Protein AF-A0AAV7K9B8-F1 (afdb_monomer)

InterPro domains:
  IPR029358 Cilia-and flagella-associated protein 96 [PF15239] (6-291)
  IPR029358 Cilia-and flagella-associated protein 96 [PTHR31144] (3-298)

Foldseek 3Di:
DDDDDPCVVPVPDDDDDDPPPPDDPDDDDDDPPPDPPPDPDDDPDDDDDQDDDDPDPVRDPDPDDDDPCVVPDPDDVVVVVVVVVVVVVVVVPDPDPDDPPDDPPPPDPPDPDDPPPDDDPDPLFDDPDPPDDDDPDPDDDDPPPPDDPDDDDPPDPDDDDDDDDDPVCVVVVVVVVVVVVVVVPPPDDPPDDPPPPDDPDDDDPSHDHDGDDPPPPPPPPPPPDPDPDDPPDDDDDPPPPVPDPDDDDDDPDDPPPDDDPPPPDPPPPCPDDPPPPDDPDPDDDPQVVLCVVVDDPVCPVPDPDSPDD

Sequence (309 aa):
MNEKRAMERIGLFSEPGYTTISDPYGKKEAGFRGKAPQDKGLKPLQIPGCKTRTATLGGYFAERFDRIMEGEAHTDPIKRKRQDRLKEKKKQIIEKPFIPSNPPAKYSGTGSGTFSGKIEAFPGSVRSKPPYSAPGKNFQITPGKRGTGYGYVGVAIGAEFKYMESDYEAAKQLRHKETADHKSKLKGQAFKLFNHPQTLFDRNPYRQDKSNPPEIEYKPSEKERPKPFLPSTPAKDLGGSKAGTFDKYPSHSEDLYQLEKTRKDQTKRIIFHPSGGPKTKPSGSLVSQNVMKSVNVNNFRTVQSVMSH

Solvent-accessible surface area (backbone atoms only — not comparable to full-atom values): 22668 Å² total; per-residue (Å²): 135,86,86,70,58,67,47,82,70,67,74,80,59,73,87,78,79,76,84,71,84,80,61,76,88,72,75,83,74,68,58,103,84,63,78,76,83,83,63,96,64,78,76,82,88,76,80,88,78,86,82,86,81,68,101,57,68,87,87,56,93,52,96,64,83,86,57,94,58,72,90,56,73,90,72,58,68,66,61,50,54,53,52,51,52,50,54,54,52,52,72,69,57,61,95,57,80,88,73,66,97,62,77,79,80,77,88,56,98,76,79,91,66,78,95,61,71,90,75,74,76,76,70,58,44,51,74,78,71,76,78,85,73,75,81,72,75,93,63,86,73,74,77,77,82,81,70,74,88,90,69,62,91,82,69,59,96,63,82,75,84,72,87,72,88,50,83,89,48,46,68,61,52,50,54,49,49,54,51,51,52,51,58,70,64,56,85,69,75,80,86,73,61,89,73,60,93,68,63,102,58,80,80,55,92,81,56,44,87,59,55,69,78,74,84,73,75,81,67,78,73,74,78,72,73,81,73,76,89,69,71,97,60,80,82,80,65,95,76,50,103,80,55,66,101,57,81,78,78,79,78,94,73,87,68,99,81,69,84,79,79,78,77,73,78,84,75,71,78,80,72,86,70,78,75,79,64,83,69,83,67,88,74,74,54,73,65,57,52,42,42,65,70,74,46,46,98,91,40,59,91,73,64,87,68,85,81,82,127

Structure (mmCIF, N/CA/C/O backbone):
data_AF-A0AAV7K9B8-F1
#
_entry.id   AF-A0AAV7K9B8-F1
#
loop_
_atom_site.group_PDB
_atom_site.id
_atom_site.type_symbol
_atom_site.label_atom_id
_atom_site.label_alt_id
_atom_site.label_comp_id
_atom_site.label_asym_id
_atom_site.label_entity_id
_atom_site.label_seq_id
_atom_site.pdbx_PDB_ins_code
_atom_site.Cartn_x
_atom_site.Cartn_y
_atom_site.Cartn_z
_atom_site.occupancy
_atom_site.B_iso_or_equiv
_atom_site.auth_seq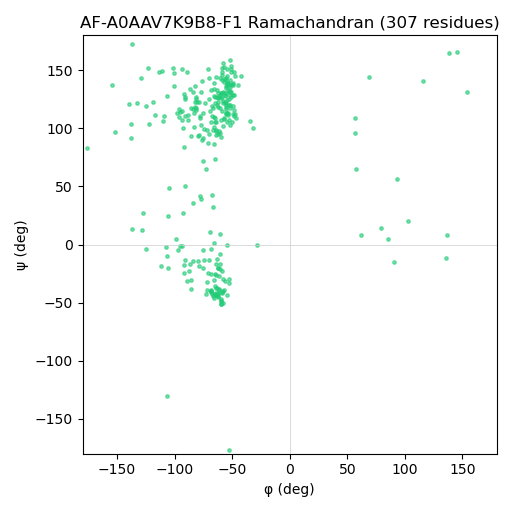_id
_atom_site.auth_comp_id
_atom_site.auth_asym_id
_atom_site.auth_atom_id
_atom_site.pdbx_PDB_model_num
ATOM 1 N N . MET A 1 1 ? -88.609 -10.238 -75.911 1.00 44.31 1 MET A N 1
ATOM 2 C CA . MET A 1 1 ? -87.489 -9.844 -75.028 1.00 44.31 1 MET A CA 1
ATOM 3 C C . MET A 1 1 ? -87.463 -8.324 -74.987 1.00 44.31 1 MET A C 1
ATOM 5 O O . MET A 1 1 ? -87.367 -7.726 -76.045 1.00 44.31 1 MET A O 1
ATOM 9 N N . ASN A 1 2 ? -87.642 -7.711 -73.814 1.00 54.38 2 ASN A N 1
ATOM 10 C CA . ASN A 1 2 ? -87.668 -6.251 -73.661 1.00 54.38 2 ASN A CA 1
ATOM 11 C C . ASN A 1 2 ? -86.239 -5.706 -73.547 1.00 54.38 2 ASN A C 1
ATOM 13 O O . ASN A 1 2 ? -85.533 -6.013 -72.584 1.00 54.38 2 ASN A O 1
ATOM 17 N N . GLU A 1 3 ? -85.817 -4.881 -74.501 1.00 67.44 3 GLU A N 1
ATOM 18 C CA . GLU A 1 3 ? -84.533 -4.184 -74.445 1.00 67.44 3 GLU A CA 1
ATOM 19 C C . GLU A 1 3 ? -84.616 -2.960 -73.518 1.00 67.44 3 GLU A C 1
ATOM 21 O O . GLU A 1 3 ? -85.000 -1.869 -73.925 1.00 67.44 3 GLU A O 1
ATOM 26 N N . LYS A 1 4 ? -84.239 -3.120 -72.244 1.00 71.38 4 LYS A N 1
ATOM 27 C CA . LYS A 1 4 ? -84.084 -1.994 -71.300 1.00 71.38 4 LYS A CA 1
ATOM 28 C C . LYS A 1 4 ? -82.866 -1.130 -71.651 1.00 71.38 4 LYS A C 1
ATOM 30 O O . LYS A 1 4 ? -81.829 -1.683 -72.028 1.00 71.38 4 LYS A O 1
ATOM 35 N N . ARG A 1 5 ? -82.933 0.196 -71.482 1.00 73.00 5 ARG A N 1
ATOM 36 C CA . ARG A 1 5 ? -81.762 1.088 -71.633 1.00 73.00 5 ARG A CA 1
ATOM 37 C C . ARG A 1 5 ? -80.649 0.698 -70.650 1.00 73.00 5 ARG A C 1
ATOM 39 O O . ARG A 1 5 ? -80.921 0.224 -69.551 1.00 73.00 5 ARG A O 1
ATOM 46 N N . ALA A 1 6 ? -79.390 0.904 -71.044 1.00 66.62 6 ALA A N 1
ATOM 47 C CA . ALA A 1 6 ? -78.214 0.452 -70.290 1.00 66.62 6 ALA A CA 1
ATOM 48 C C . ALA A 1 6 ? -78.156 0.972 -68.836 1.00 66.62 6 ALA A C 1
ATOM 50 O O . ALA A 1 6 ? -77.697 0.243 -67.959 1.00 66.62 6 ALA A O 1
ATOM 51 N N . MET A 1 7 ? -78.684 2.175 -68.562 1.00 70.62 7 MET A N 1
ATOM 52 C CA . MET A 1 7 ? -78.734 2.748 -67.206 1.00 70.62 7 MET A CA 1
ATOM 53 C C . MET A 1 7 ? -79.576 1.903 -66.236 1.00 70.62 7 MET A C 1
ATOM 55 O O . MET A 1 7 ? -79.137 1.618 -65.127 1.00 70.62 7 MET A O 1
ATOM 59 N N . GLU A 1 8 ? -80.731 1.401 -66.683 1.00 73.25 8 GLU A N 1
ATOM 60 C CA . GLU A 1 8 ? -81.609 0.533 -65.880 1.00 73.25 8 GLU A CA 1
ATOM 61 C C . GLU A 1 8 ? -81.115 -0.919 -65.812 1.00 73.25 8 GLU A C 1
ATOM 63 O O . GLU A 1 8 ? -81.552 -1.690 -64.959 1.00 73.25 8 GLU A O 1
ATOM 68 N N . ARG A 1 9 ? -80.239 -1.321 -66.743 1.00 70.50 9 ARG A N 1
ATOM 69 C CA . ARG A 1 9 ? -79.784 -2.711 -66.895 1.00 70.50 9 ARG A CA 1
ATOM 70 C C . ARG A 1 9 ? -78.548 -3.033 -66.050 1.00 70.50 9 ARG A C 1
ATOM 72 O O . ARG A 1 9 ? -78.394 -4.176 -65.639 1.00 70.50 9 ARG A O 1
ATOM 79 N N . ILE A 1 10 ? -77.676 -2.050 -65.817 1.00 72.06 10 ILE A N 1
ATOM 80 C CA . ILE A 1 10 ? -76.380 -2.245 -65.141 1.00 72.06 10 ILE A CA 1
ATOM 81 C C . ILE A 1 10 ? -76.360 -1.555 -63.764 1.00 72.06 10 ILE A C 1
ATOM 83 O O . ILE A 1 10 ? -75.534 -1.899 -62.927 1.00 72.06 10 ILE A O 1
ATOM 87 N N . GLY A 1 11 ? -77.265 -0.601 -63.491 1.00 68.06 11 GLY A N 1
ATOM 88 C CA . GLY A 1 11 ? -77.340 0.088 -62.191 1.00 68.06 11 GLY A CA 1
ATOM 89 C C . GLY A 1 11 ? -76.085 0.896 -61.826 1.00 68.06 11 GLY A C 1
ATOM 90 O O . GLY A 1 11 ? -75.975 1.387 -60.711 1.00 68.06 11 GLY A O 1
ATOM 91 N N . LEU A 1 12 ? -75.140 1.028 -62.763 1.00 69.69 12 LEU A N 1
ATOM 92 C CA . LEU A 1 12 ? -73.851 1.695 -62.570 1.00 69.69 12 LEU A CA 1
ATOM 93 C C . LEU A 1 12 ? -73.879 3.186 -62.918 1.00 69.69 12 LEU A C 1
ATOM 95 O O . LEU A 1 12 ? -72.928 3.898 -62.612 1.00 69.69 12 LEU A O 1
ATOM 99 N N . PHE A 1 13 ? -74.926 3.650 -63.600 1.00 67.19 13 PHE A N 1
ATOM 100 C CA . PHE A 1 13 ? -74.975 4.990 -64.174 1.00 67.19 13 PHE A CA 1
ATOM 101 C C . PHE A 1 13 ? -76.178 5.750 -63.618 1.00 67.19 13 PHE A C 1
ATOM 103 O O . PHE A 1 13 ? -77.314 5.511 -64.023 1.00 67.19 13 PHE A O 1
ATOM 110 N N . SER A 1 14 ? -75.913 6.659 -62.683 1.00 73.25 14 SER A N 1
ATOM 111 C CA . SER A 1 14 ? -76.811 7.748 -62.297 1.00 73.25 14 SER A CA 1
ATOM 112 C C . SER A 1 14 ? -76.343 9.040 -62.966 1.00 73.25 14 SER A C 1
ATOM 114 O O . SER A 1 14 ? -75.136 9.233 -63.132 1.00 73.25 14 SER A O 1
ATOM 116 N N . GLU A 1 15 ? -77.261 9.943 -63.315 1.00 75.12 15 GLU A N 1
ATOM 117 C CA . GLU A 1 15 ? -76.871 11.291 -63.744 1.00 75.12 15 GLU A CA 1
ATOM 118 C C . GLU A 1 15 ? -76.096 11.984 -62.606 1.00 75.12 15 GLU A C 1
ATOM 120 O O . GLU A 1 15 ? -76.577 12.009 -61.469 1.00 75.12 15 GLU A O 1
ATOM 125 N N . PRO A 1 16 ? -74.877 12.498 -62.855 1.00 78.06 16 PRO A N 1
ATOM 126 C CA . PRO A 1 16 ? -74.123 13.203 -61.829 1.00 78.06 16 PRO A CA 1
ATOM 127 C C . PRO A 1 16 ? -74.810 14.534 -61.503 1.00 78.06 16 PRO A C 1
ATOM 129 O O . PRO A 1 16 ? -75.170 15.295 -62.399 1.00 78.06 16 PRO A O 1
ATOM 132 N N . GLY A 1 17 ? -74.977 14.829 -60.212 1.00 75.25 17 GLY A N 1
ATOM 133 C CA . GLY A 1 17 ? -75.496 16.120 -59.762 1.00 75.25 17 GLY A CA 1
ATOM 134 C C . GLY A 1 17 ? -74.553 17.271 -60.132 1.00 75.25 17 GLY A C 1
ATOM 135 O O . GLY A 1 17 ? -73.331 17.123 -60.095 1.00 75.25 17 GLY A O 1
ATOM 136 N N . TYR A 1 18 ? -75.113 18.431 -60.476 1.00 76.75 18 TYR A N 1
ATOM 137 C CA . TYR A 1 18 ? -74.332 19.635 -60.759 1.00 76.75 18 TYR A CA 1
ATOM 138 C C . TYR A 1 18 ? -73.708 20.186 -59.468 1.00 76.75 18 TYR A C 1
ATOM 140 O O . TYR A 1 18 ? -74.414 20.475 -58.502 1.00 76.75 18 TYR A O 1
ATOM 148 N N . THR A 1 19 ? -72.387 20.369 -59.453 1.00 70.69 19 THR A N 1
ATOM 149 C CA . THR A 1 19 ? -71.623 20.813 -58.272 1.00 70.69 19 THR A CA 1
ATOM 150 C C . THR A 1 19 ? -71.787 22.298 -57.942 1.00 70.69 19 THR A C 1
ATOM 152 O O . THR A 1 19 ? -71.412 22.725 -56.861 1.00 70.69 19 THR A O 1
ATOM 155 N N . THR A 1 20 ? -72.353 23.096 -58.846 1.00 69.56 20 THR A N 1
ATOM 156 C CA . THR A 1 20 ? -72.342 24.566 -58.769 1.00 69.56 20 THR A CA 1
ATOM 157 C C . THR A 1 20 ? -73.627 25.185 -58.212 1.00 69.56 20 THR A C 1
ATOM 159 O O . THR A 1 20 ? -73.756 26.406 -58.197 1.00 69.56 20 THR A O 1
ATOM 162 N N . ILE A 1 21 ? -74.591 24.379 -57.751 1.00 68.44 21 ILE A N 1
ATOM 163 C CA . ILE A 1 21 ? -75.915 24.874 -57.319 1.00 68.44 21 ILE A CA 1
ATOM 164 C C . ILE A 1 21 ? -75.861 25.579 -55.947 1.00 68.44 21 ILE A C 1
ATOM 166 O O . ILE A 1 21 ? -76.725 26.398 -55.643 1.00 68.44 21 ILE A O 1
ATOM 170 N N . SER A 1 22 ? -74.830 25.332 -55.135 1.00 67.12 22 SER A N 1
ATOM 171 C CA . SER A 1 22 ? -74.677 25.931 -53.799 1.00 67.12 22 SER A CA 1
ATOM 172 C C . SER A 1 22 ? -73.320 26.592 -53.551 1.00 67.12 22 SER A C 1
ATOM 174 O O . SER A 1 22 ? -73.012 26.908 -52.403 1.00 67.12 22 SER A O 1
ATOM 176 N N . ASP A 1 23 ? -72.507 26.808 -54.588 1.00 69.44 23 ASP A N 1
ATOM 177 C CA . ASP A 1 23 ? -71.201 27.446 -54.420 1.00 69.44 23 ASP A CA 1
ATOM 178 C C . ASP A 1 23 ? -71.354 28.974 -54.353 1.00 69.44 23 ASP A C 1
ATOM 180 O O . ASP A 1 23 ? -71.788 29.602 -55.326 1.00 69.44 23 ASP A O 1
ATOM 184 N N . PRO A 1 24 ? -70.997 29.624 -53.228 1.00 71.44 24 PRO A N 1
ATOM 185 C CA . PRO A 1 24 ? -70.939 31.074 -53.187 1.00 71.44 24 PRO A CA 1
ATOM 186 C C . PRO A 1 24 ? -69.830 31.545 -54.135 1.00 71.44 24 PRO A C 1
ATOM 188 O O . PRO A 1 24 ? -68.683 31.120 -54.012 1.00 71.44 24 PRO A O 1
ATOM 191 N N . TYR A 1 25 ? -70.143 32.455 -55.062 1.00 65.06 25 TYR A N 1
ATOM 192 C CA . TYR A 1 25 ? -69.135 33.115 -55.898 1.00 65.06 25 TYR A CA 1
ATOM 193 C C . TYR A 1 25 ? -68.140 33.886 -55.009 1.00 65.06 25 TYR A C 1
ATOM 195 O O . TYR A 1 25 ? -68.367 35.039 -54.631 1.00 65.06 25 TYR A O 1
ATOM 203 N N . GLY A 1 26 ? -67.033 33.239 -54.644 1.00 62.88 26 GLY A N 1
ATOM 204 C CA . GLY A 1 26 ? -65.955 33.828 -53.860 1.00 62.88 26 GLY A CA 1
ATOM 205 C C . GLY A 1 26 ? -65.252 34.940 -54.638 1.00 62.88 26 GLY A C 1
ATOM 206 O O . GLY A 1 26 ? -64.818 34.752 -55.776 1.00 62.88 26 GLY A O 1
ATOM 207 N N . LYS A 1 27 ? -65.137 36.124 -54.022 1.00 64.06 27 LYS A N 1
ATOM 208 C CA . LYS A 1 27 ? -64.331 37.247 -54.526 1.00 64.06 27 LYS A CA 1
ATOM 209 C C . LYS A 1 27 ? -62.902 36.770 -54.798 1.00 64.06 27 LYS A C 1
ATOM 211 O O . LYS A 1 27 ? -62.305 36.147 -53.931 1.00 64.06 27 LYS A O 1
ATOM 216 N N . LYS A 1 28 ? -62.369 37.126 -55.977 1.00 61.75 28 LYS A N 1
ATOM 217 C CA . LYS A 1 28 ? -61.001 36.841 -56.451 1.00 61.75 28 LYS A CA 1
ATOM 218 C C . LYS A 1 28 ? -59.986 36.868 -55.303 1.00 61.75 28 LYS A C 1
ATOM 220 O O . LYS A 1 28 ? -59.625 37.946 -54.827 1.00 61.75 28 LYS A O 1
ATOM 225 N N . GLU A 1 29 ? -59.518 35.697 -54.887 1.00 62.00 29 GLU A N 1
ATOM 226 C CA . GLU A 1 29 ? -58.386 35.600 -53.976 1.00 62.00 29 GLU A CA 1
ATOM 227 C C . GLU A 1 29 ? -57.155 36.153 -54.696 1.00 62.00 29 GLU A C 1
ATOM 229 O O . GLU A 1 29 ? -56.804 35.732 -55.802 1.00 62.00 29 GLU A O 1
ATOM 234 N N . ALA A 1 30 ? -56.545 37.180 -54.104 1.00 62.06 30 ALA A N 1
ATOM 235 C CA . ALA A 1 30 ? -55.293 37.728 -54.592 1.00 62.06 30 ALA A CA 1
ATOM 236 C C . ALA A 1 30 ? -54.271 36.587 -54.638 1.00 62.06 30 ALA A C 1
ATOM 238 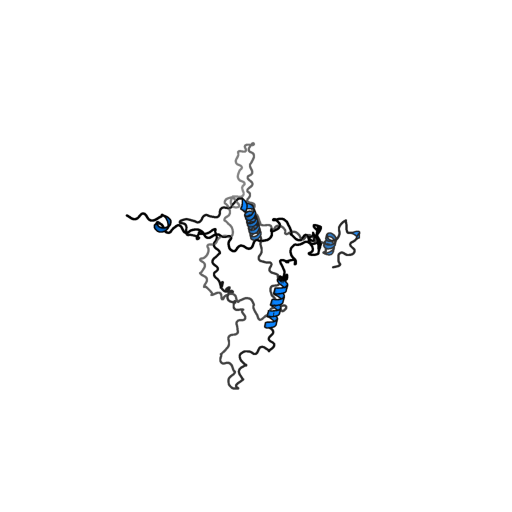O O . ALA A 1 30 ? -54.048 35.917 -53.634 1.00 62.06 30 ALA A O 1
ATOM 239 N N . GLY A 1 31 ? -53.702 36.350 -55.822 1.00 56.03 31 GLY A N 1
ATOM 240 C CA . GLY A 1 31 ? -52.832 35.210 -56.078 1.00 56.03 31 GLY A CA 1
ATOM 241 C C . GLY A 1 31 ? -51.694 35.074 -55.065 1.00 56.03 31 GLY A C 1
ATOM 242 O O . GLY A 1 31 ? -51.289 36.050 -54.436 1.00 56.03 31 GLY A O 1
ATOM 243 N N . PHE A 1 32 ? -51.181 33.844 -54.990 1.00 57.06 32 PHE A N 1
ATOM 244 C CA . PHE A 1 32 ? -50.107 33.212 -54.197 1.00 57.06 32 PHE A CA 1
ATOM 245 C C . PHE A 1 32 ? -48.897 34.049 -53.694 1.00 57.06 32 PHE A C 1
ATOM 247 O O . PHE A 1 32 ? -48.008 33.520 -53.034 1.00 57.06 32 PHE A O 1
ATOM 254 N N . ARG A 1 33 ? -48.806 35.350 -53.978 1.00 57.84 33 ARG A N 1
ATOM 255 C CA . ARG A 1 33 ? -47.753 36.268 -53.511 1.00 57.84 33 ARG A CA 1
ATOM 256 C C . ARG A 1 33 ? -48.274 37.633 -53.041 1.00 57.84 33 ARG A C 1
ATOM 258 O O . ARG A 1 33 ? -47.488 38.565 -52.899 1.00 57.84 33 ARG A O 1
ATOM 265 N N . GLY A 1 34 ? -49.577 37.793 -52.826 1.00 55.88 34 GLY A N 1
ATOM 266 C CA . GLY A 1 34 ? -50.169 39.063 -52.413 1.00 55.88 34 GLY A CA 1
ATOM 267 C C . GLY A 1 34 ? -50.676 39.015 -50.980 1.00 55.88 34 GLY A C 1
ATOM 268 O O . GLY A 1 34 ? -51.755 38.485 -50.756 1.00 55.88 34 GLY A O 1
ATOM 269 N N . LYS A 1 35 ? -49.952 39.674 -50.063 1.00 56.47 35 LYS A N 1
ATOM 270 C CA . LYS A 1 35 ? -50.254 39.884 -48.627 1.00 56.47 35 LYS A CA 1
ATOM 271 C C . LYS A 1 35 ? -49.668 38.854 -47.649 1.00 56.47 35 LYS A C 1
ATOM 273 O O . LYS A 1 35 ? -50.368 38.337 -46.789 1.00 56.47 35 LYS A O 1
ATOM 278 N N . ALA A 1 36 ? -48.347 38.673 -47.679 1.00 55.03 36 ALA A N 1
ATOM 279 C CA . ALA A 1 36 ? -47.645 38.622 -46.395 1.00 55.03 36 ALA A CA 1
ATOM 280 C C . ALA A 1 36 ? -47.532 40.075 -45.896 1.00 55.03 36 ALA A C 1
ATOM 282 O O . ALA A 1 36 ? -47.155 40.941 -46.696 1.00 55.03 36 ALA A O 1
ATOM 283 N N . PRO A 1 37 ? -47.887 40.384 -44.641 1.00 58.56 37 PRO A N 1
ATOM 284 C CA . PRO A 1 37 ? -47.712 41.726 -44.115 1.00 58.56 37 PRO A CA 1
ATOM 285 C C . PRO A 1 37 ? -46.209 42.023 -44.073 1.00 58.56 37 PRO A C 1
ATOM 287 O O . PRO A 1 37 ? -45.482 41.505 -43.230 1.00 58.56 37 PRO A O 1
ATOM 290 N N . GLN A 1 38 ? -45.712 42.853 -44.995 1.00 59.25 38 GLN A N 1
ATOM 291 C CA . GLN A 1 38 ? -44.475 43.604 -44.767 1.00 59.25 38 GLN A CA 1
ATOM 292 C C . GLN A 1 38 ? -44.806 44.703 -43.758 1.00 59.25 38 GLN A C 1
ATOM 294 O O . GLN A 1 38 ? -44.842 45.891 -44.087 1.00 59.25 38 GLN A O 1
ATOM 299 N N . ASP A 1 39 ? -45.147 44.291 -42.539 1.00 57.66 39 ASP A N 1
ATOM 300 C CA . ASP A 1 39 ? -45.371 45.224 -41.458 1.00 57.66 39 ASP A CA 1
ATOM 301 C C . ASP A 1 39 ? -44.066 45.969 -41.206 1.00 57.66 39 ASP A C 1
ATOM 303 O O . ASP A 1 39 ? -42.978 45.398 -41.099 1.00 57.66 39 ASP A O 1
ATOM 307 N N . LYS A 1 40 ? -44.198 47.292 -41.149 1.00 59.94 40 LYS A N 1
ATOM 308 C CA . LYS A 1 40 ? -43.162 48.287 -40.863 1.00 59.94 40 LYS A CA 1
ATOM 309 C C . LYS A 1 40 ? -42.671 48.193 -39.408 1.00 59.94 40 LYS A C 1
ATOM 311 O O . LYS A 1 40 ? -42.511 49.211 -38.742 1.00 59.94 40 LYS A O 1
ATOM 316 N N . GLY A 1 41 ? -42.452 46.988 -38.895 1.00 62.59 41 GLY A N 1
ATOM 317 C CA . GLY A 1 41 ? -42.121 46.717 -37.504 1.00 62.59 41 GLY A CA 1
ATOM 318 C C . GLY A 1 41 ? -41.031 45.662 -37.415 1.00 62.59 41 GLY A C 1
ATOM 319 O O . GLY A 1 41 ? -41.299 44.486 -37.593 1.00 62.59 41 GLY A O 1
ATOM 320 N N . LEU A 1 42 ? -39.813 46.126 -37.126 1.00 62.25 42 LEU A N 1
ATOM 321 C CA . LEU A 1 42 ? -38.599 45.353 -36.848 1.00 62.25 42 LEU A CA 1
ATOM 322 C C . LEU A 1 42 ? -38.163 44.354 -37.936 1.00 62.25 42 LEU A C 1
ATOM 324 O O . LEU A 1 42 ? -38.684 43.254 -38.089 1.00 62.25 42 LEU A O 1
ATOM 328 N N . LYS A 1 43 ? -37.063 44.698 -38.617 1.00 69.81 43 LYS A N 1
ATOM 329 C CA . LYS A 1 43 ? -36.233 43.705 -39.315 1.00 69.81 43 LYS A CA 1
ATOM 330 C C . LYS A 1 43 ? -35.815 42.618 -38.307 1.00 69.81 43 LYS A C 1
ATOM 332 O O . LYS A 1 43 ? -35.555 42.969 -37.152 1.00 69.81 43 LYS A O 1
ATOM 337 N N . PRO A 1 44 ? -35.706 41.338 -38.706 1.00 70.31 44 PRO A N 1
ATOM 338 C CA . PRO A 1 44 ? -35.223 40.300 -37.804 1.00 70.31 44 PRO A CA 1
ATOM 339 C C . PRO A 1 44 ? -33.853 40.704 -37.246 1.00 70.31 44 PRO A C 1
ATOM 341 O O . PRO A 1 44 ? -32.954 41.080 -38.001 1.00 70.31 44 PRO A O 1
ATOM 344 N N . LEU A 1 45 ? -33.722 40.670 -35.918 1.00 70.19 45 LEU A N 1
ATOM 345 C CA . LEU A 1 45 ? -32.492 41.000 -35.201 1.00 70.19 45 LEU A CA 1
ATOM 346 C C . LEU A 1 45 ? -31.409 39.985 -35.577 1.00 70.19 45 LEU A C 1
ATOM 348 O O . LEU A 1 45 ? -31.363 38.875 -35.052 1.00 70.19 45 LEU A O 1
ATOM 352 N N . GLN A 1 46 ? -30.540 40.362 -36.509 1.00 70.62 46 GLN A N 1
ATOM 353 C CA . GLN A 1 46 ? -29.313 39.628 -36.786 1.00 70.62 46 GLN A CA 1
ATOM 354 C C . GLN A 1 46 ? -28.264 40.066 -35.767 1.00 70.62 46 GLN A C 1
ATOM 356 O O . GLN A 1 46 ? -27.964 41.253 -35.657 1.00 70.62 46 GLN A O 1
ATOM 361 N N . ILE A 1 47 ? -27.723 39.119 -35.004 1.00 70.31 47 ILE A N 1
ATOM 362 C CA . ILE A 1 47 ? -26.665 39.389 -34.027 1.00 70.31 47 ILE A CA 1
ATOM 363 C C . ILE A 1 47 ? -25.330 39.449 -34.790 1.00 70.31 47 ILE A C 1
ATOM 365 O O . ILE A 1 47 ? -24.930 38.434 -35.366 1.00 70.31 47 ILE A O 1
ATOM 369 N N . PRO A 1 48 ? -24.625 40.595 -34.833 1.00 66.94 48 PRO A N 1
ATOM 370 C CA . PRO A 1 48 ? -23.350 40.678 -35.529 1.00 66.94 48 PRO A CA 1
ATOM 371 C C . PRO A 1 48 ? -22.220 40.067 -34.683 1.00 66.94 48 PRO A C 1
ATOM 373 O O . PRO A 1 48 ? -21.937 40.529 -33.579 1.00 66.94 48 PRO A O 1
ATOM 376 N N . GLY A 1 49 ? -21.527 39.068 -35.240 1.00 62.91 49 GLY A N 1
ATOM 377 C CA . GLY A 1 49 ? -20.173 38.681 -34.825 1.00 62.91 49 GLY A CA 1
ATOM 378 C C . GLY A 1 49 ? -20.004 37.282 -34.216 1.00 62.91 49 GLY A C 1
ATOM 379 O O . GLY A 1 49 ? -20.793 36.820 -33.399 1.00 62.91 49 GLY A O 1
ATOM 380 N N . CYS A 1 50 ? -18.892 36.641 -34.590 1.00 60.03 50 CYS A N 1
ATOM 381 C CA . CYS A 1 50 ? -18.293 35.493 -33.908 1.00 60.03 50 CYS A CA 1
ATOM 382 C C . CYS A 1 50 ? -17.283 36.025 -32.879 1.00 60.03 50 CYS A C 1
ATOM 384 O O . CYS A 1 50 ? -16.415 36.825 -33.231 1.00 60.03 50 CYS A O 1
ATOM 386 N N . LYS A 1 51 ? -17.389 35.621 -31.607 1.00 61.91 51 LYS A N 1
ATOM 387 C CA . LYS A 1 51 ? -16.456 36.067 -30.563 1.00 61.91 51 LYS A CA 1
ATOM 388 C C . LYS A 1 51 ? -15.269 35.119 -30.437 1.00 61.91 51 LYS A C 1
ATOM 390 O O . LYS A 1 51 ? -15.422 33.939 -30.134 1.00 61.91 51 LYS A O 1
ATOM 395 N N . THR A 1 52 ? -14.067 35.671 -30.539 1.00 62.44 52 THR A N 1
ATOM 396 C CA . THR A 1 52 ? -12.825 35.029 -30.107 1.00 62.44 52 THR A CA 1
ATOM 397 C C . THR A 1 52 ? -12.683 35.164 -28.588 1.00 62.44 52 THR A C 1
ATOM 399 O O . THR A 1 52 ? -12.167 36.160 -28.096 1.00 62.44 52 THR A O 1
ATOM 402 N N . ARG A 1 53 ? -13.157 34.149 -27.852 1.00 61.19 53 ARG A N 1
ATOM 403 C CA . ARG A 1 53 ? -12.916 33.887 -26.413 1.00 61.19 53 ARG A CA 1
ATOM 404 C C . ARG A 1 53 ? -13.291 35.022 -25.442 1.00 61.19 53 ARG A C 1
ATOM 406 O O . ARG A 1 53 ? -12.475 35.868 -25.097 1.00 61.19 53 ARG A O 1
ATOM 413 N N . THR A 1 54 ? -14.494 34.941 -24.876 1.00 67.31 54 THR A N 1
ATOM 414 C CA . THR A 1 54 ? -14.921 35.725 -23.701 1.00 67.31 54 THR A CA 1
ATOM 415 C C . THR A 1 54 ? -15.092 34.829 -22.469 1.00 67.31 54 THR A C 1
ATOM 417 O O . THR A 1 54 ? -15.448 33.663 -22.606 1.00 67.31 54 THR A O 1
ATOM 420 N N . ALA A 1 55 ? -14.852 35.361 -21.262 1.00 68.81 55 ALA A N 1
ATOM 421 C CA . ALA A 1 55 ? -15.039 34.640 -19.988 1.00 68.81 55 ALA A CA 1
ATOM 422 C C . ALA A 1 55 ? -16.519 34.493 -19.565 1.00 68.81 55 ALA A C 1
ATOM 424 O O . ALA A 1 55 ? -16.828 33.848 -18.567 1.00 68.81 55 ALA A O 1
ATOM 425 N N . THR A 1 56 ? -17.433 35.103 -20.319 1.00 73.44 56 THR A N 1
ATOM 426 C CA . THR A 1 56 ? -18.889 35.000 -20.180 1.00 73.44 56 THR A CA 1
ATOM 427 C C . THR A 1 56 ? -19.474 34.051 -21.227 1.00 73.44 56 THR A C 1
ATOM 429 O O . THR A 1 56 ? -18.942 33.938 -22.331 1.00 73.44 56 THR A O 1
ATOM 432 N N . LEU A 1 57 ? -20.613 33.421 -20.906 1.00 74.50 57 LEU A N 1
ATOM 433 C CA . LEU A 1 57 ? -21.314 32.469 -21.788 1.00 74.50 57 LEU A CA 1
ATOM 434 C C . LEU A 1 57 ? -21.934 33.101 -23.045 1.00 74.50 57 LEU A C 1
ATOM 436 O O . LEU A 1 57 ? -22.462 32.393 -23.898 1.00 74.50 57 LEU A O 1
ATOM 440 N N . GLY A 1 58 ? -21.852 34.425 -23.190 1.00 72.56 58 GLY A N 1
ATOM 441 C CA . GLY A 1 58 ? -22.372 35.140 -24.350 1.00 72.56 58 GLY A CA 1
ATOM 442 C C . GLY A 1 58 ? -21.633 34.754 -25.631 1.00 72.56 58 GLY A C 1
ATOM 443 O O . GLY A 1 58 ? -20.577 35.318 -25.916 1.00 72.56 58 GLY A O 1
ATOM 444 N N . GLY A 1 59 ? -22.214 33.830 -26.399 1.00 73.06 59 GLY A N 1
ATOM 445 C CA . GLY A 1 59 ? -21.662 33.287 -27.645 1.00 73.06 59 GLY A CA 1
ATOM 446 C C . GLY A 1 59 ? -21.779 31.763 -27.778 1.00 73.06 59 GLY A C 1
ATOM 447 O O . GLY A 1 59 ? -21.560 31.244 -28.868 1.00 73.06 59 GLY A O 1
ATOM 448 N N . TYR A 1 60 ? -22.135 31.049 -26.706 1.00 75.69 60 TYR A N 1
ATOM 449 C CA . TYR A 1 60 ? -22.436 29.615 -26.751 1.00 75.69 60 TYR A CA 1
ATOM 450 C C . TYR A 1 60 ? -23.942 29.381 -26.932 1.00 75.69 60 TYR A C 1
ATOM 452 O O . TYR A 1 60 ? -24.755 30.197 -26.506 1.00 75.69 60 TYR A O 1
ATOM 460 N N . PHE A 1 61 ? -24.317 28.262 -27.561 1.00 80.62 61 PHE A N 1
ATOM 461 C CA . PHE A 1 61 ? -25.727 27.886 -27.751 1.00 80.62 61 PHE A CA 1
ATOM 462 C C . PHE A 1 61 ? -26.417 27.462 -26.448 1.00 80.62 61 PHE A C 1
ATOM 464 O O . PHE A 1 61 ? -27.636 27.549 -26.345 1.00 80.62 61 PHE A O 1
ATOM 471 N N . ALA A 1 62 ? -25.644 26.992 -25.467 1.00 80.69 62 ALA A N 1
ATOM 472 C CA . ALA A 1 62 ? -26.157 26.594 -24.166 1.00 80.69 62 ALA A CA 1
ATOM 473 C C . ALA A 1 62 ? -26.286 27.814 -23.242 1.00 80.69 62 ALA A C 1
ATOM 475 O O . ALA A 1 62 ? -25.343 28.589 -23.083 1.00 80.69 62 ALA A O 1
ATOM 476 N N . GLU A 1 63 ? -27.451 27.954 -22.607 1.00 82.75 63 GLU A N 1
ATOM 477 C CA . GLU A 1 63 ? -27.732 29.021 -21.637 1.00 82.75 63 GLU A CA 1
ATOM 478 C C . GLU A 1 63 ? -26.875 28.882 -20.367 1.00 82.75 63 GLU A C 1
ATOM 480 O O . GLU A 1 63 ? -26.502 29.872 -19.735 1.00 82.75 63 GLU A O 1
ATOM 485 N N . ARG A 1 64 ? -26.531 27.641 -20.005 1.00 83.50 64 ARG A N 1
ATOM 486 C CA . ARG A 1 64 ? -25.707 27.296 -18.845 1.00 83.50 64 ARG A CA 1
ATOM 487 C C . ARG A 1 64 ? -24.485 26.499 -19.279 1.00 83.50 64 ARG A C 1
ATOM 489 O O . ARG A 1 64 ? -24.495 25.811 -20.294 1.00 83.50 64 ARG A O 1
ATOM 496 N N . PHE A 1 65 ? -23.415 26.624 -18.504 1.00 80.69 65 PHE A N 1
ATOM 497 C CA . PHE A 1 65 ? -22.215 25.821 -18.685 1.00 80.69 65 PHE A CA 1
ATOM 498 C C . PHE A 1 65 ? -22.353 24.529 -17.892 1.00 80.69 65 PHE A C 1
ATOM 500 O O . PHE A 1 65 ? -22.234 24.562 -16.670 1.00 80.69 65 PHE A O 1
ATOM 507 N N . ASP A 1 66 ? -22.558 23.411 -18.578 1.00 80.56 66 ASP A N 1
ATOM 508 C CA . ASP A 1 66 ? -22.603 22.102 -17.932 1.00 80.56 66 ASP A CA 1
ATOM 509 C C . ASP A 1 66 ? -21.179 21.673 -17.559 1.00 80.56 66 ASP A C 1
ATOM 511 O O . ASP A 1 66 ? -20.396 21.199 -18.392 1.00 80.56 66 ASP A O 1
ATOM 515 N N . ARG A 1 67 ? -20.796 21.863 -16.293 1.00 78.12 67 ARG A N 1
ATOM 516 C CA . ARG A 1 67 ? -19.509 21.366 -15.806 1.00 78.12 67 ARG A CA 1
ATOM 517 C C . ARG A 1 67 ? -19.638 19.880 -15.469 1.00 78.12 67 ARG A C 1
ATOM 519 O O . ARG A 1 67 ? -20.434 19.478 -14.634 1.00 78.12 67 ARG A O 1
ATOM 526 N N . ILE A 1 68 ? -18.742 19.082 -16.050 1.00 79.50 68 ILE A N 1
ATOM 527 C CA . ILE A 1 68 ? -18.675 17.615 -15.896 1.00 79.50 68 ILE A CA 1
ATOM 528 C C . ILE A 1 68 ? -18.634 17.160 -14.421 1.00 79.50 68 ILE A C 1
ATOM 530 O O . ILE A 1 68 ? -19.112 16.084 -14.096 1.00 79.50 68 ILE A O 1
ATOM 534 N N . MET A 1 69 ? -18.077 17.979 -13.524 1.00 74.75 69 MET A N 1
ATOM 535 C CA . MET A 1 69 ? -17.907 17.676 -12.095 1.00 74.75 69 MET A CA 1
ATOM 536 C C . MET A 1 69 ? -18.888 18.426 -11.175 1.00 74.75 69 MET A C 1
ATOM 538 O O . MET A 1 69 ? -18.575 18.691 -10.011 1.00 74.75 69 MET A O 1
ATOM 542 N N . GLU A 1 70 ? -20.052 18.848 -11.664 1.00 73.19 70 GLU A N 1
ATOM 543 C CA . GLU A 1 70 ? -21.071 19.423 -10.779 1.00 73.19 70 GLU A CA 1
ATOM 544 C C . GLU A 1 70 ? -21.625 18.350 -9.836 1.00 73.19 70 GLU A C 1
ATOM 546 O O . GLU A 1 70 ? -22.144 17.327 -10.260 1.00 73.19 70 GLU A O 1
ATOM 551 N N . GLY A 1 71 ? -21.452 18.558 -8.527 1.00 71.62 71 GLY A N 1
ATOM 552 C CA . GLY A 1 71 ? -21.818 17.586 -7.489 1.00 71.62 71 GLY A CA 1
ATOM 553 C C . GLY A 1 71 ? -20.701 16.609 -7.098 1.00 71.62 71 GLY A C 1
ATOM 554 O O . GLY A 1 71 ? -20.757 16.028 -6.013 1.00 71.62 71 GLY A O 1
ATOM 555 N N . GLU A 1 72 ? -19.636 16.494 -7.893 1.00 71.12 72 GLU A N 1
ATOM 556 C CA . GLU A 1 72 ? -18.446 15.710 -7.552 1.00 71.12 72 GLU A CA 1
ATOM 557 C C . GLU A 1 72 ? -17.409 16.598 -6.856 1.00 71.12 72 GLU A C 1
ATOM 559 O O . GLU A 1 72 ? -16.485 17.147 -7.461 1.00 71.12 72 GLU A O 1
ATOM 564 N N . ALA A 1 73 ? -17.557 16.769 -5.541 1.00 72.25 73 ALA A N 1
ATOM 565 C CA . ALA A 1 73 ? -16.509 17.405 -4.754 1.00 72.25 73 ALA A CA 1
ATOM 566 C C . ALA A 1 73 ? -15.245 16.532 -4.810 1.00 72.25 73 ALA A C 1
ATOM 568 O O . ALA A 1 73 ? -15.290 15.348 -4.477 1.00 72.25 73 ALA A O 1
ATOM 569 N N . HIS A 1 74 ? -14.102 17.113 -5.184 1.00 76.25 74 HIS A N 1
ATOM 570 C CA . HIS A 1 74 ? -12.815 16.435 -5.059 1.00 76.25 74 HIS A CA 1
ATOM 571 C C . HIS A 1 74 ? -12.586 16.055 -3.588 1.00 76.25 74 HIS A C 1
ATOM 573 O O . HIS A 1 74 ? -12.240 16.895 -2.752 1.00 76.25 74 HIS A O 1
ATOM 579 N N . THR A 1 75 ? -12.803 14.783 -3.250 1.00 76.44 75 THR A N 1
ATOM 580 C CA . THR A 1 75 ? -12.563 14.275 -1.901 1.00 76.44 75 THR A CA 1
ATOM 581 C C . THR A 1 75 ? -11.183 13.648 -1.824 1.00 76.44 75 THR A C 1
ATOM 583 O O . THR A 1 75 ? -10.936 12.597 -2.413 1.00 76.44 75 THR A O 1
ATOM 586 N N . ASP A 1 76 ? -10.303 14.257 -1.036 1.00 84.69 76 ASP A N 1
ATOM 587 C CA . ASP A 1 76 ? -9.017 13.660 -0.692 1.00 84.69 76 ASP A CA 1
ATOM 588 C C . ASP A 1 76 ? -9.248 12.346 0.095 1.00 84.69 76 ASP A C 1
ATOM 590 O O . ASP A 1 76 ? -9.823 12.374 1.198 1.00 84.69 76 ASP A O 1
ATOM 594 N N . PRO A 1 77 ? -8.800 11.185 -0.427 1.00 88.88 77 PRO A N 1
ATOM 595 C CA . PRO A 1 77 ? -9.020 9.891 0.215 1.00 88.88 77 PRO A CA 1
ATOM 596 C C . PRO A 1 77 ? -8.371 9.810 1.603 1.00 88.88 77 PRO A C 1
ATOM 598 O O . PRO A 1 77 ? -8.854 9.081 2.474 1.00 88.88 77 PRO A O 1
ATOM 601 N N . ILE A 1 78 ? -7.300 10.569 1.850 1.00 90.75 78 ILE A N 1
ATOM 602 C CA . ILE A 1 78 ? -6.606 10.601 3.140 1.00 90.75 78 ILE A CA 1
ATOM 603 C C . ILE A 1 78 ? -7.450 11.353 4.170 1.00 90.75 78 ILE A C 1
ATOM 605 O O . ILE A 1 78 ? -7.592 10.888 5.307 1.00 90.75 78 ILE A O 1
ATOM 609 N N . LYS A 1 79 ? -8.052 12.486 3.787 1.00 89.69 79 LYS A N 1
ATOM 610 C CA . LYS A 1 79 ? -8.952 13.245 4.672 1.00 89.69 79 LYS A CA 1
ATOM 611 C C . LYS A 1 79 ? -10.176 12.418 5.054 1.00 89.69 79 LYS A C 1
ATOM 613 O O . LYS A 1 79 ? -10.513 12.374 6.237 1.00 89.69 79 LYS A O 1
ATOM 618 N N . ARG A 1 80 ? -10.766 11.690 4.100 1.00 91.12 80 ARG A N 1
ATOM 619 C CA . ARG A 1 80 ? -11.892 10.776 4.357 1.00 91.12 80 ARG A CA 1
ATOM 620 C C . ARG A 1 80 ? -11.522 9.683 5.365 1.00 91.12 80 ARG A C 1
ATOM 622 O O . ARG A 1 80 ? -12.158 9.583 6.408 1.00 91.12 80 ARG A O 1
ATOM 629 N N . LYS A 1 81 ? -10.406 8.973 5.149 1.00 93.44 81 LYS A N 1
ATOM 630 C CA . LYS A 1 81 ? -9.904 7.952 6.093 1.00 93.44 81 LYS A CA 1
ATOM 631 C C . LYS A 1 81 ? -9.663 8.503 7.503 1.00 93.44 81 LYS A C 1
ATOM 633 O O . LYS A 1 81 ? -9.941 7.829 8.493 1.00 93.44 81 LYS A O 1
ATOM 638 N N . ARG A 1 82 ? -9.139 9.730 7.620 1.00 92.88 82 ARG A N 1
ATOM 639 C CA . ARG A 1 82 ? -8.936 10.386 8.924 1.00 92.88 82 ARG A CA 1
ATOM 640 C C . ARG A 1 82 ? -10.263 10.685 9.622 1.00 92.88 82 ARG A C 1
ATOM 642 O O . ARG A 1 82 ? -10.361 10.456 10.826 1.00 92.88 82 ARG A O 1
ATOM 649 N N . GLN A 1 83 ? -11.259 11.178 8.887 1.00 94.00 83 GLN A N 1
ATOM 650 C CA . GLN A 1 83 ? -12.598 11.433 9.422 1.00 94.00 83 GLN A CA 1
ATOM 651 C C . GLN A 1 83 ? -13.281 10.139 9.869 1.00 94.00 83 GLN A C 1
ATOM 653 O O . GLN A 1 83 ? -13.839 10.104 10.964 1.00 94.00 83 GLN A O 1
ATOM 658 N N . ASP A 1 84 ? -13.182 9.075 9.074 1.00 94.50 84 ASP A N 1
ATOM 659 C CA . ASP A 1 84 ? -13.762 7.771 9.405 1.00 94.50 84 ASP A CA 1
ATOM 660 C C . ASP A 1 84 ? -13.137 7.206 10.686 1.00 94.50 84 ASP A C 1
ATOM 662 O O . ASP A 1 84 ? -13.857 6.866 11.624 1.00 94.50 84 ASP A O 1
ATOM 666 N N . ARG A 1 85 ? -11.805 7.272 10.815 1.00 92.69 85 ARG A N 1
ATOM 667 C CA . ARG A 1 85 ? -11.097 6.891 12.048 1.00 92.69 85 ARG A CA 1
ATOM 668 C C . ARG A 1 85 ? -11.559 7.690 13.272 1.00 92.69 85 ARG A C 1
ATOM 670 O O . ARG A 1 85 ? -11.680 7.138 14.363 1.00 92.69 85 ARG A O 1
ATOM 677 N N . LEU A 1 86 ? -11.802 8.996 13.125 1.00 92.19 86 LEU A N 1
ATOM 678 C CA . LEU A 1 86 ? -12.313 9.830 14.220 1.00 92.19 86 LEU A CA 1
ATOM 679 C C . LEU A 1 86 ? -13.754 9.462 14.593 1.00 92.19 86 LEU A C 1
ATOM 681 O O . LEU A 1 86 ? -14.076 9.429 15.779 1.00 92.19 86 LEU A O 1
ATOM 685 N N . LYS A 1 87 ? -14.611 9.163 13.611 1.00 92.56 87 LYS A N 1
ATOM 686 C CA . LYS A 1 87 ? -15.985 8.696 13.847 1.00 92.56 87 LYS A CA 1
ATOM 687 C C . LYS A 1 87 ? -16.000 7.344 14.560 1.00 92.56 87 LYS A C 1
ATOM 689 O O . LYS A 1 87 ? -16.753 7.179 15.512 1.00 92.56 87 LYS A O 1
ATOM 694 N N . GLU A 1 88 ? -15.153 6.404 14.149 1.00 88.81 88 GLU A N 1
ATOM 695 C CA . GLU A 1 88 ? -14.998 5.107 14.819 1.00 88.81 88 GLU A CA 1
ATOM 696 C C . GLU A 1 88 ? -14.499 5.265 16.255 1.00 88.81 88 GLU A C 1
ATOM 698 O O . GLU A 1 88 ? -15.076 4.684 17.170 1.00 88.81 88 GLU A O 1
ATOM 703 N N . LYS A 1 89 ? -13.495 6.120 16.478 1.00 85.44 89 LYS A N 1
ATOM 704 C CA . LYS A 1 89 ? -13.004 6.421 17.827 1.00 85.44 89 LYS A CA 1
ATOM 705 C C . LYS A 1 89 ? -14.093 7.045 18.704 1.00 85.44 89 LYS A C 1
ATOM 707 O O . LYS A 1 89 ? -14.194 6.696 19.870 1.00 85.44 89 LYS A O 1
ATOM 712 N N . LYS A 1 90 ? -14.936 7.926 18.153 1.00 84.56 90 LYS A N 1
ATOM 713 C CA . LYS A 1 90 ? -16.083 8.497 18.882 1.00 84.56 90 LYS A CA 1
ATOM 714 C C . LYS A 1 90 ? -17.113 7.437 19.273 1.00 84.56 90 LYS A C 1
ATOM 716 O O . LYS A 1 90 ? -17.615 7.497 20.383 1.00 84.56 90 LYS A O 1
ATOM 721 N N . LYS A 1 91 ? -17.372 6.437 18.423 1.00 81.25 91 LYS A N 1
ATOM 722 C CA . LYS A 1 91 ? -18.246 5.296 18.767 1.00 81.25 91 LYS A CA 1
ATOM 723 C C . LYS A 1 91 ? -17.686 4.434 19.907 1.00 81.25 91 LYS A C 1
ATOM 725 O O . LYS A 1 91 ? -18.452 3.777 20.598 1.00 81.25 91 LYS A O 1
ATOM 730 N N . GLN A 1 92 ? -16.363 4.416 20.083 1.00 71.94 92 GLN A N 1
ATOM 731 C CA . GLN A 1 92 ? -15.680 3.676 21.153 1.00 71.94 92 GLN A CA 1
ATOM 732 C C . GLN A 1 92 ? -15.630 4.445 22.482 1.00 71.94 92 GLN A C 1
ATOM 734 O O . GLN A 1 92 ? -15.317 3.855 23.513 1.00 71.94 92 GLN A O 1
ATOM 739 N N . ILE A 1 93 ? -15.922 5.749 22.474 1.00 67.81 93 ILE A N 1
ATOM 740 C CA . ILE A 1 93 ? -16.067 6.546 23.691 1.00 67.81 93 ILE A CA 1
ATOM 741 C C . ILE A 1 93 ? -17.512 6.365 24.152 1.00 67.81 93 ILE A C 1
ATOM 743 O O . ILE A 1 93 ? -18.426 7.032 23.680 1.00 67.81 93 ILE A O 1
ATOM 747 N N . ILE A 1 94 ? -17.716 5.394 25.034 1.00 63.31 94 ILE A N 1
ATOM 748 C CA . ILE A 1 94 ? -19.002 5.160 25.684 1.00 63.31 94 ILE A CA 1
ATOM 749 C C . ILE A 1 94 ? -19.176 6.279 26.723 1.00 63.31 94 ILE A C 1
ATOM 751 O O . ILE A 1 94 ? -18.330 6.437 27.598 1.00 63.31 94 ILE A O 1
ATOM 755 N N . GLU A 1 95 ? -20.250 7.069 26.634 1.00 67.38 95 GLU A N 1
ATOM 756 C CA . GLU A 1 95 ? -20.562 8.130 27.618 1.00 67.38 95 GLU A CA 1
ATOM 757 C C . GLU A 1 95 ? -20.811 7.571 29.030 1.00 67.38 95 GLU A C 1
ATOM 759 O O . GLU A 1 95 ? -20.699 8.279 30.027 1.00 67.38 95 GLU A O 1
ATOM 764 N N . LYS A 1 96 ? -21.133 6.277 29.117 1.00 68.75 96 LYS A N 1
ATOM 765 C CA . LYS A 1 96 ? -21.307 5.526 30.358 1.00 68.75 96 LYS A CA 1
ATOM 766 C C . LYS A 1 96 ? -20.048 4.700 30.647 1.00 68.75 96 LYS A C 1
ATOM 768 O O . LYS A 1 96 ? -19.536 4.055 29.729 1.00 68.75 96 LYS A O 1
ATOM 773 N N . PRO A 1 97 ? -19.559 4.663 31.899 1.00 68.62 97 PRO A N 1
ATOM 774 C CA . PRO A 1 97 ? -18.483 3.752 32.274 1.00 68.62 97 PRO A CA 1
ATOM 775 C C . PRO A 1 97 ? -18.882 2.316 31.917 1.00 68.62 97 PRO A C 1
ATOM 777 O O . PRO A 1 97 ? -20.053 1.953 32.016 1.00 68.62 97 PRO A O 1
ATOM 780 N N . PHE A 1 98 ? -17.917 1.508 31.472 1.00 72.31 98 PHE A N 1
ATOM 781 C CA . PHE A 1 98 ? -18.129 0.089 31.195 1.00 72.31 98 PHE A CA 1
ATOM 782 C C . PHE A 1 98 ? -18.732 -0.588 32.433 1.00 72.31 98 PHE A C 1
ATOM 784 O O . PHE A 1 98 ? -18.067 -0.711 33.460 1.00 72.31 98 PHE A O 1
ATOM 791 N N . ILE A 1 99 ? -19.996 -1.003 32.336 1.00 64.38 99 ILE A N 1
ATOM 792 C CA . ILE A 1 99 ? -20.652 -1.824 33.351 1.00 64.38 99 ILE A CA 1
ATOM 793 C C . ILE A 1 99 ? -20.400 -3.276 32.931 1.00 64.38 99 ILE A C 1
ATOM 795 O O . ILE A 1 99 ? -20.922 -3.687 31.890 1.00 64.38 99 ILE A O 1
ATOM 799 N N . PRO A 1 100 ? -19.579 -4.049 33.665 1.00 74.19 100 PRO A N 1
ATOM 800 C CA . PRO A 1 100 ? -19.410 -5.464 33.369 1.00 74.19 100 PRO A CA 1
ATOM 801 C C . PRO A 1 100 ? -20.773 -6.162 33.423 1.00 74.19 100 PRO A C 1
ATOM 803 O O . PRO A 1 100 ? -21.595 -5.879 34.291 1.00 74.19 100 PRO A O 1
ATOM 806 N N . SER A 1 101 ? -21.007 -7.081 32.485 1.00 71.19 101 SER A N 1
ATOM 807 C CA . SER A 1 101 ? -22.278 -7.804 32.326 1.00 71.19 101 SER A CA 1
ATOM 808 C C . SER A 1 101 ? -22.676 -8.631 33.551 1.00 71.19 101 SER A C 1
ATOM 810 O O . SER A 1 101 ? -23.845 -8.973 33.691 1.00 71.19 101 SER A O 1
ATOM 812 N N . ASN A 1 102 ? -21.729 -8.903 34.451 1.00 71.38 102 ASN A N 1
ATOM 813 C CA . ASN A 1 102 ? -21.980 -9.500 35.752 1.00 71.38 102 ASN A CA 1
ATOM 814 C C . ASN A 1 102 ? -21.548 -8.543 36.872 1.00 71.38 102 ASN A C 1
ATOM 816 O O . ASN A 1 102 ? -20.366 -8.182 36.925 1.00 71.38 102 ASN A O 1
ATOM 820 N N . PRO A 1 103 ? -22.451 -8.163 37.798 1.00 67.00 103 PRO A N 1
ATOM 821 C CA . PRO A 1 103 ? -22.022 -7.570 39.055 1.00 67.00 103 PRO A CA 1
ATOM 822 C C . PRO A 1 103 ? -21.135 -8.584 39.800 1.00 67.00 103 PRO A C 1
ATOM 824 O O . PRO A 1 103 ? -21.401 -9.789 39.727 1.00 67.00 103 PRO A O 1
ATOM 827 N N . PRO A 1 104 ? -20.076 -8.144 40.505 1.00 66.69 104 PRO A N 1
ATOM 828 C CA . PRO A 1 104 ? -19.294 -9.049 41.336 1.00 66.69 104 PRO A CA 1
ATOM 829 C C . PRO A 1 104 ? -20.230 -9.752 42.324 1.00 66.69 104 PRO A C 1
ATOM 831 O O . PRO A 1 104 ? -21.114 -9.120 42.909 1.00 66.69 104 PRO A O 1
ATOM 834 N N . ALA A 1 105 ? -20.064 -11.069 42.472 1.00 63.62 105 ALA A N 1
ATOM 835 C CA . ALA A 1 105 ? -20.864 -11.859 43.398 1.00 63.62 105 ALA A CA 1
ATOM 836 C C . ALA A 1 105 ? -20.803 -11.223 44.796 1.00 63.62 105 ALA A C 1
ATOM 838 O O . ALA A 1 105 ? -19.726 -10.871 45.280 1.00 63.62 105 ALA A O 1
ATOM 839 N N . LYS A 1 106 ? -21.966 -11.034 45.431 1.00 64.50 106 LYS A N 1
ATOM 840 C CA . LYS A 1 106 ? -22.035 -10.506 46.798 1.00 64.50 106 LYS A CA 1
ATOM 841 C C . LYS A 1 106 ? -21.261 -11.459 47.708 1.00 64.50 106 LYS A C 1
ATOM 843 O O . LYS A 1 106 ? -21.496 -12.663 47.657 1.00 64.50 106 LYS A O 1
ATOM 848 N N . TYR A 1 107 ? -20.361 -10.925 48.532 1.00 56.12 107 TYR A N 1
ATOM 849 C CA . TYR A 1 107 ? -19.639 -11.702 49.538 1.00 56.12 107 TYR A CA 1
ATOM 850 C C . TYR A 1 107 ? -20.642 -12.314 50.528 1.00 56.12 107 TYR A C 1
ATOM 852 O O . TYR A 1 107 ? -21.081 -11.660 51.471 1.00 56.12 107 TYR A O 1
ATOM 860 N N . SER A 1 108 ? -21.038 -13.565 50.303 1.00 53.97 108 SER A N 1
ATOM 861 C CA . SER A 1 108 ? -21.754 -14.371 51.287 1.00 53.97 108 SER A CA 1
ATOM 862 C C . SER A 1 108 ? -20.723 -14.963 52.245 1.00 53.97 108 SER A C 1
ATOM 864 O O . SER A 1 108 ? -19.829 -15.697 51.821 1.00 53.97 108 SER A O 1
ATOM 866 N N . GLY A 1 109 ? -20.827 -14.603 53.526 1.00 53.91 109 GLY A N 1
ATOM 867 C CA . GLY A 1 109 ? -19.860 -14.859 54.603 1.00 53.91 109 GLY A CA 1
ATOM 868 C C . GLY A 1 109 ? -19.652 -16.320 55.012 1.00 53.91 109 GLY A C 1
ATOM 869 O O . GLY A 1 109 ? -19.376 -16.602 56.173 1.00 53.91 109 GLY A O 1
ATOM 870 N N . THR A 1 110 ? -19.774 -17.274 54.098 1.00 52.56 110 THR A N 1
ATOM 871 C CA . THR A 1 110 ? -19.461 -18.680 54.358 1.00 52.56 110 THR A CA 1
ATOM 872 C C . THR A 1 110 ? -19.036 -19.315 53.036 1.00 52.56 110 THR A C 1
ATOM 874 O O . THR A 1 110 ? -19.871 -19.665 52.212 1.00 52.56 110 THR A O 1
ATOM 877 N N . GLY A 1 111 ? -17.723 -19.401 52.792 1.00 52.16 111 GLY A N 1
ATOM 878 C CA . GLY A 1 111 ? -17.180 -20.216 51.695 1.00 52.16 111 GLY A CA 1
ATOM 879 C C . GLY A 1 111 ? -16.718 -19.511 50.411 1.00 52.16 111 GLY A C 1
ATOM 880 O O . GLY A 1 111 ? -16.542 -20.187 49.405 1.00 52.16 111 GLY A O 1
ATOM 881 N N . SER A 1 112 ? -16.419 -18.207 50.409 1.00 52.97 112 SER A N 1
ATOM 882 C CA . SER A 1 112 ? -15.682 -17.564 49.293 1.00 52.97 112 SER A CA 1
ATOM 883 C C . SER A 1 112 ? -14.165 -17.854 49.346 1.00 52.97 112 SER A C 1
ATOM 885 O O . SER A 1 112 ? -13.335 -16.963 49.162 1.00 52.97 112 SER A O 1
ATOM 887 N N . GLY A 1 113 ? -13.784 -19.091 49.659 1.00 54.31 113 GLY A N 1
ATOM 888 C CA . GLY A 1 113 ? -12.399 -19.492 49.882 1.00 54.31 113 GLY A CA 1
ATOM 889 C C . GLY A 1 113 ? -12.106 -20.831 49.224 1.00 54.31 113 GLY A C 1
ATOM 890 O O . GLY A 1 113 ? -12.276 -21.871 49.841 1.00 54.31 113 GLY A O 1
ATOM 891 N N . THR A 1 114 ? -11.633 -20.771 47.978 1.00 56.84 114 THR A N 1
ATOM 892 C CA . THR A 1 114 ? -10.687 -21.745 47.404 1.00 56.84 114 THR A CA 1
ATOM 893 C C . THR A 1 114 ? -11.117 -23.225 47.405 1.00 56.84 114 THR A C 1
ATOM 895 O O . THR A 1 114 ? -10.437 -24.079 47.961 1.00 56.84 114 THR A O 1
ATOM 898 N N . PHE A 1 115 ? -12.178 -23.575 46.668 1.00 50.59 115 PHE A N 1
ATOM 899 C CA . PHE A 1 115 ? -12.409 -24.968 46.231 1.00 50.59 115 PHE A CA 1
ATOM 900 C C . PHE A 1 115 ? -11.791 -25.276 44.863 1.00 50.59 115 PHE A C 1
ATOM 902 O O . PHE A 1 115 ? -12.412 -25.848 43.973 1.00 50.59 115 PHE A O 1
ATOM 909 N N . SER A 1 116 ? -10.522 -24.944 44.701 1.00 53.22 116 SER A N 1
ATOM 910 C CA . SER A 1 116 ? -9.661 -25.710 43.810 1.00 53.22 116 SER A CA 1
ATOM 911 C C . SER A 1 116 ? -8.338 -25.804 44.535 1.00 53.22 116 SER A C 1
ATOM 913 O O . SER A 1 116 ? -7.793 -24.763 44.903 1.00 53.22 116 SER A O 1
ATOM 915 N N . GLY A 1 117 ? -7.883 -27.027 44.816 1.00 65.38 117 GLY A N 1
ATOM 916 C CA . GLY A 1 117 ? -6.622 -27.290 45.506 1.00 65.38 117 GLY A CA 1
ATOM 917 C C . GLY A 1 117 ? -5.426 -26.589 44.856 1.00 65.38 117 GLY A C 1
ATOM 918 O O . GLY A 1 117 ? -5.576 -25.830 43.905 1.00 65.38 117 GLY A O 1
ATOM 919 N N . LYS A 1 118 ? -4.226 -26.840 45.391 1.00 60.91 118 LYS A N 1
ATOM 920 C CA . LYS A 1 118 ? -2.951 -26.222 44.985 1.00 60.91 118 LYS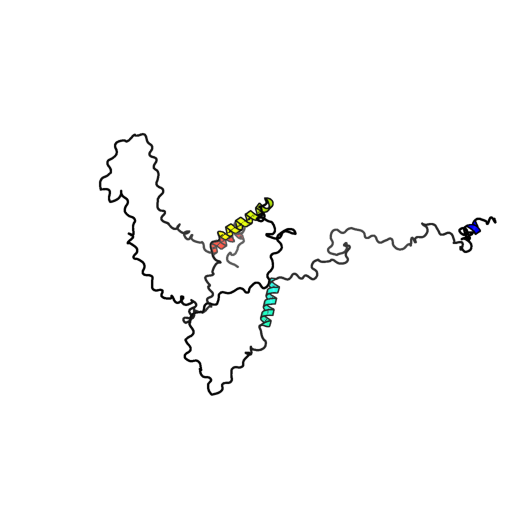 A CA 1
ATOM 921 C C . LYS A 1 118 ? -2.921 -25.884 43.481 1.00 60.91 118 LYS A C 1
ATOM 923 O O . LYS A 1 118 ? -2.736 -26.766 42.651 1.00 60.91 118 LYS A O 1
ATOM 928 N N . ILE A 1 119 ? -3.149 -24.612 43.147 1.00 61.22 119 ILE A N 1
ATOM 929 C CA . ILE A 1 119 ? -3.114 -24.133 41.765 1.00 61.22 119 ILE A CA 1
ATOM 930 C C . ILE A 1 119 ? -1.650 -24.213 41.347 1.00 61.22 119 ILE A C 1
ATOM 932 O O . ILE A 1 119 ? -0.802 -23.548 41.947 1.00 61.22 119 ILE A O 1
ATOM 936 N N . GLU A 1 120 ? -1.338 -25.071 40.377 1.00 66.94 120 GLU A N 1
ATOM 937 C CA . GLU A 1 120 ? 0.001 -25.120 39.797 1.00 66.94 120 GLU A CA 1
ATOM 938 C C . GLU A 1 120 ? 0.357 -23.720 39.297 1.00 66.94 120 GLU A C 1
ATOM 940 O O . GLU A 1 120 ? -0.451 -23.061 38.635 1.00 66.94 120 GLU A O 1
ATOM 945 N N . ALA A 1 121 ? 1.542 -23.231 39.673 1.00 68.56 121 ALA A N 1
ATOM 946 C CA . ALA A 1 121 ? 1.986 -21.907 39.271 1.00 68.56 121 ALA A CA 1
ATOM 947 C C . ALA A 1 121 ? 1.855 -21.780 37.749 1.00 68.56 121 ALA A C 1
ATOM 949 O O . ALA A 1 121 ? 2.319 -22.651 37.010 1.00 68.56 121 ALA A O 1
ATOM 950 N N . PHE A 1 122 ? 1.206 -20.708 37.284 1.00 66.81 122 PHE A N 1
ATOM 951 C CA . PHE A 1 122 ? 1.092 -20.450 35.854 1.00 66.81 122 PHE A CA 1
ATOM 952 C C . PHE A 1 122 ? 2.492 -20.528 35.236 1.00 66.81 122 PHE A C 1
ATOM 954 O O . PHE A 1 122 ? 3.399 -19.852 35.734 1.00 66.81 122 PHE A O 1
ATOM 961 N N . PRO A 1 123 ? 2.704 -21.340 34.185 1.00 65.69 123 PRO A N 1
ATOM 962 C CA . PRO A 1 123 ? 4.011 -21.407 33.560 1.00 65.69 123 PRO A CA 1
ATOM 963 C C . PRO A 1 123 ? 4.375 -19.998 33.086 1.00 65.69 123 PRO A C 1
ATOM 965 O O . PRO A 1 123 ? 3.628 -19.378 32.331 1.00 65.69 123 PRO A O 1
ATOM 968 N N . GLY A 1 124 ? 5.522 -19.480 33.538 1.00 62.41 124 GLY A N 1
ATOM 969 C CA . GLY A 1 124 ? 6.034 -18.160 33.144 1.00 62.41 124 GLY A CA 1
ATOM 970 C C . GLY A 1 124 ? 6.420 -18.063 31.661 1.00 62.41 124 GLY A C 1
ATOM 971 O O . GLY A 1 124 ? 6.890 -17.019 31.210 1.00 62.41 124 GLY A O 1
ATOM 972 N N . SER A 1 125 ? 6.229 -19.150 30.908 1.00 66.69 125 SER A N 1
ATOM 973 C CA . SER A 1 125 ? 6.443 -19.229 29.475 1.00 66.69 125 SER A CA 1
ATOM 974 C C . SER A 1 125 ? 5.191 -18.792 28.715 1.00 66.69 125 SER A C 1
ATOM 976 O O . SER A 1 125 ? 4.055 -19.188 28.990 1.00 66.69 125 SER A O 1
ATOM 978 N N . VAL A 1 126 ? 5.402 -17.953 27.705 1.00 61.81 126 VAL A N 1
ATOM 979 C CA . VAL A 1 126 ? 4.346 -17.565 26.773 1.00 61.81 126 VAL A CA 1
ATOM 980 C C . VAL A 1 126 ? 3.921 -18.815 26.004 1.00 61.81 126 VAL A C 1
ATOM 982 O O . VAL A 1 126 ? 4.672 -19.308 25.162 1.00 61.81 126 VAL A O 1
ATOM 985 N N . ARG A 1 127 ? 2.714 -19.333 26.275 1.00 69.81 127 ARG A N 1
ATOM 986 C CA . ARG A 1 127 ? 2.102 -20.357 25.417 1.00 69.81 127 ARG A CA 1
ATOM 987 C C . ARG A 1 127 ? 2.1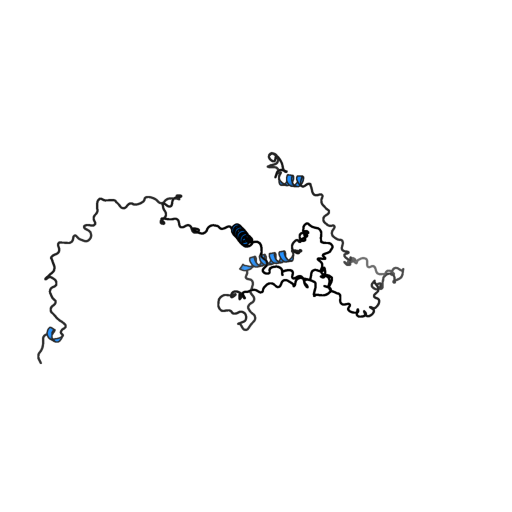12 -19.822 23.988 1.00 69.81 127 ARG A C 1
ATOM 989 O O . ARG A 1 127 ? 1.628 -18.711 23.747 1.00 69.81 127 ARG A O 1
ATOM 996 N N . SER A 1 128 ? 2.691 -20.579 23.057 1.00 71.75 128 SER A N 1
ATOM 997 C CA . SER A 1 128 ? 2.720 -20.190 21.650 1.00 71.75 128 SER A CA 1
ATOM 998 C C . SER A 1 128 ? 1.286 -19.939 21.207 1.00 71.75 128 SER A C 1
ATOM 1000 O O . SER A 1 128 ? 0.448 -20.841 21.269 1.00 71.75 128 SER A O 1
ATOM 1002 N N . LYS A 1 129 ? 0.985 -18.703 20.797 1.00 73.25 129 LYS A N 1
ATOM 1003 C CA . LYS A 1 129 ? -0.307 -18.415 20.176 1.00 73.25 129 LYS A CA 1
ATOM 1004 C C . LYS A 1 129 ? -0.451 -19.371 18.990 1.00 73.25 129 LYS A C 1
ATOM 1006 O O . LYS A 1 129 ? 0.537 -19.539 18.267 1.00 73.25 129 LYS A O 1
ATOM 1011 N N . PRO A 1 130 ? -1.625 -19.996 18.788 1.00 78.38 130 PRO A N 1
ATOM 1012 C CA . PRO A 1 130 ? -1.836 -20.786 17.588 1.00 78.38 130 PRO A CA 1
ATOM 1013 C C . PRO A 1 130 ? -1.469 -19.918 16.376 1.00 78.38 130 PRO A C 1
ATOM 1015 O O . PRO A 1 130 ? -1.766 -18.713 16.390 1.00 78.38 130 PRO A O 1
ATOM 1018 N N . PRO A 1 131 ? -0.764 -20.476 15.375 1.00 82.19 131 PRO A N 1
ATOM 1019 C CA . PRO A 1 131 ? -0.399 -19.722 14.188 1.00 82.19 131 PRO A CA 1
ATOM 1020 C C . PRO A 1 131 ? -1.661 -19.083 13.616 1.00 82.19 131 PRO A C 1
ATOM 1022 O O . PRO A 1 131 ? -2.718 -19.713 13.565 1.00 82.19 131 PRO A O 1
ATOM 1025 N N . TYR A 1 132 ? -1.558 -17.807 13.246 1.00 81.31 132 TYR A N 1
ATOM 1026 C CA . TYR A 1 132 ? -2.685 -17.067 12.699 1.00 81.31 132 TYR A CA 1
ATOM 1027 C C . TYR A 1 132 ? -3.213 -17.800 11.463 1.00 81.31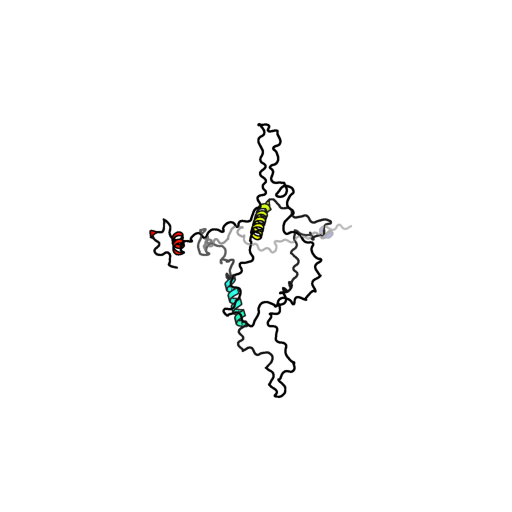 132 TYR A C 1
ATOM 1029 O O . TYR A 1 132 ? -2.558 -17.831 10.421 1.00 81.31 132 TYR A O 1
ATOM 1037 N N . SER A 1 133 ? -4.396 -18.395 11.596 1.00 82.00 133 SER A N 1
ATOM 1038 C CA . SER A 1 133 ? -5.153 -18.905 10.465 1.00 82.00 133 SER A CA 1
ATOM 1039 C C . SER A 1 133 ? -5.918 -17.728 9.887 1.00 82.00 133 SER A C 1
ATOM 1041 O O . SER A 1 133 ? -6.774 -17.146 10.559 1.00 82.00 133 SER A O 1
ATOM 1043 N N . ALA A 1 134 ? -5.557 -17.326 8.668 1.00 81.62 134 ALA A N 1
ATOM 1044 C CA . ALA A 1 134 ? -6.311 -16.298 7.974 1.00 81.62 134 ALA A CA 1
ATOM 1045 C C . ALA A 1 134 ? -7.766 -16.777 7.854 1.00 81.62 134 ALA A C 1
ATOM 1047 O O . ALA A 1 134 ? -7.981 -17.919 7.438 1.00 81.62 134 ALA A O 1
ATOM 1048 N N . PRO A 1 135 ? -8.764 -15.944 8.204 1.00 81.19 135 PRO A N 1
ATOM 1049 C CA . PRO A 1 135 ? -10.147 -16.287 7.926 1.00 81.19 135 PRO A CA 1
ATOM 1050 C C . PRO A 1 135 ? -10.240 -16.572 6.426 1.00 81.19 135 PRO A C 1
ATOM 1052 O O . PRO A 1 135 ? -9.773 -15.771 5.609 1.00 81.19 135 PRO A O 1
ATOM 1055 N N . GLY A 1 136 ? -10.737 -17.760 6.077 1.00 78.00 136 GLY A N 1
ATOM 1056 C CA . GLY A 1 136 ? -10.863 -18.184 4.687 1.00 78.00 136 GLY A CA 1
ATOM 1057 C C . GLY A 1 136 ? -11.576 -17.115 3.856 1.00 78.00 136 GLY A C 1
ATOM 1058 O O . GLY A 1 136 ? -12.343 -16.305 4.374 1.00 78.00 136 GLY A O 1
ATOM 1059 N N . LYS A 1 137 ? -11.308 -17.070 2.549 1.00 76.31 137 LYS A N 1
ATOM 1060 C CA . LYS A 1 137 ? -11.986 -16.109 1.672 1.00 76.31 137 LYS A CA 1
ATOM 1061 C C . LYS A 1 137 ? -13.496 -16.380 1.710 1.00 76.31 137 LYS A C 1
ATOM 1063 O O . LYS A 1 137 ? -13.925 -17.440 1.272 1.00 76.31 137 LYS A O 1
ATOM 1068 N N . ASN A 1 138 ? -14.284 -15.408 2.175 1.00 74.56 138 ASN A N 1
ATOM 1069 C CA . ASN A 1 138 ? -15.751 -15.511 2.258 1.00 74.56 138 ASN A CA 1
ATOM 1070 C C . ASN A 1 138 ? -16.431 -15.677 0.889 1.00 74.56 138 ASN A C 1
ATOM 1072 O O . ASN A 1 138 ? -17.564 -16.135 0.816 1.00 74.56 138 ASN A O 1
ATOM 1076 N N . PHE A 1 139 ? -15.743 -15.312 -0.195 1.00 67.88 139 PHE A N 1
ATOM 1077 C CA . PHE A 1 139 ? -16.233 -15.468 -1.556 1.00 67.88 139 PHE A CA 1
ATOM 1078 C C . PHE A 1 139 ? -15.222 -16.258 -2.377 1.00 67.88 139 PHE A C 1
ATOM 1080 O O . PHE A 1 139 ? -14.077 -15.832 -2.571 1.00 67.88 139 PHE A O 1
ATOM 1087 N N . GLN A 1 140 ? -15.663 -17.403 -2.891 1.00 71.12 140 GLN A N 1
ATOM 1088 C CA . GLN A 1 140 ? -14.997 -18.063 -4.001 1.00 71.12 140 GLN A CA 1
ATOM 1089 C C . GLN A 1 140 ? -15.338 -17.280 -5.268 1.00 71.12 140 GLN A C 1
ATOM 1091 O O . GLN A 1 140 ? -16.356 -17.514 -5.909 1.00 71.12 140 GLN A O 1
ATOM 1096 N N . ILE A 1 141 ? -14.501 -16.304 -5.617 1.00 71.69 141 ILE A N 1
ATOM 1097 C CA . ILE A 1 141 ? -14.548 -15.739 -6.962 1.00 71.69 141 ILE A CA 1
ATOM 1098 C C . ILE A 1 141 ? -13.906 -16.752 -7.907 1.00 71.69 141 ILE A C 1
ATOM 1100 O O . ILE A 1 141 ? -12.705 -17.021 -7.831 1.00 71.69 141 ILE A O 1
ATOM 1104 N N . THR A 1 142 ? -14.703 -17.336 -8.798 1.00 70.25 142 THR A N 1
ATOM 1105 C CA . THR A 1 142 ? -14.147 -17.990 -9.982 1.00 70.25 142 THR A CA 1
ATOM 1106 C C . THR A 1 142 ? -13.318 -16.949 -10.732 1.00 70.25 142 THR A C 1
ATOM 1108 O O . THR A 1 142 ? -13.811 -15.834 -10.937 1.00 70.25 142 THR A O 1
ATOM 1111 N N . PRO A 1 143 ? -12.063 -17.251 -11.113 1.00 72.38 143 PRO A N 1
ATOM 1112 C CA . PRO A 1 143 ? -11.281 -16.326 -11.920 1.00 72.38 143 PRO A CA 1
ATOM 1113 C C . PRO A 1 143 ? -12.092 -15.949 -13.163 1.00 72.38 143 PRO A C 1
ATOM 1115 O O . PRO A 1 143 ? -12.769 -16.798 -13.744 1.00 72.38 143 PRO A O 1
ATOM 1118 N N . GLY A 1 144 ? -12.059 -14.668 -13.544 1.00 68.56 144 GLY A N 1
ATOM 1119 C CA . GLY A 1 144 ? -12.757 -14.199 -14.741 1.00 68.56 144 GLY A CA 1
ATOM 1120 C C . GLY A 1 144 ? -12.385 -15.061 -15.948 1.00 68.56 144 GLY A C 1
ATOM 1121 O O . GLY A 1 144 ? -11.232 -15.487 -16.063 1.00 68.56 144 GLY A O 1
ATOM 1122 N N . LYS A 1 145 ? -13.366 -15.345 -16.817 1.00 65.69 145 LYS A N 1
ATOM 1123 C CA . LYS A 1 145 ? -13.178 -16.154 -18.030 1.00 65.69 145 LYS A CA 1
ATOM 1124 C C . LYS A 1 145 ? -11.958 -15.623 -18.795 1.00 65.69 145 LYS A C 1
ATOM 1126 O O . LYS A 1 145 ? -11.968 -14.488 -19.265 1.00 65.69 145 LYS A O 1
ATOM 1131 N N . ARG A 1 146 ? -10.883 -16.413 -18.859 1.00 55.88 146 ARG A N 1
ATOM 1132 C CA . ARG A 1 146 ? -9.679 -16.065 -19.619 1.00 55.88 146 ARG A CA 1
ATOM 1133 C C . ARG A 1 146 ? -9.908 -16.463 -21.072 1.00 55.88 146 ARG A C 1
ATOM 1135 O O . ARG A 1 146 ? -9.797 -17.635 -21.394 1.00 55.88 146 ARG A O 1
ATOM 1142 N N . GLY A 1 147 ? -10.240 -15.496 -21.921 1.00 60.38 147 GLY A N 1
ATOM 1143 C CA . GLY A 1 147 ? -10.347 -15.701 -23.366 1.00 60.38 147 GLY A CA 1
ATOM 1144 C C . GLY A 1 147 ? -11.547 -15.006 -23.999 1.00 60.38 147 GLY A C 1
ATOM 1145 O O . GLY A 1 147 ? -12.473 -14.567 -23.314 1.00 60.38 147 GLY A O 1
ATOM 1146 N N . THR A 1 148 ? -11.511 -14.902 -25.326 1.00 50.41 148 THR A N 1
ATOM 1147 C CA . THR A 1 148 ? -12.678 -14.571 -26.147 1.00 50.41 148 THR A CA 1
ATOM 1148 C C . THR A 1 148 ? -13.633 -15.771 -26.142 1.00 50.41 148 THR A C 1
ATOM 1150 O O . THR A 1 148 ? -13.218 -16.898 -25.886 1.00 50.41 148 THR A O 1
ATOM 1153 N N . GLY A 1 149 ? -14.932 -15.511 -26.297 1.00 57.94 149 GLY A N 1
ATOM 1154 C CA . GLY A 1 149 ? -16.018 -16.443 -25.982 1.00 57.94 149 GLY A CA 1
ATOM 1155 C C . GLY A 1 149 ? -15.815 -17.911 -26.395 1.00 57.94 149 GLY A C 1
ATOM 1156 O O . GLY A 1 149 ? -15.284 -18.211 -27.456 1.00 57.94 149 GLY A O 1
ATOM 1157 N N . TYR A 1 150 ? -16.349 -18.801 -25.551 1.00 51.84 150 TYR A N 1
ATOM 1158 C CA . TYR A 1 150 ? -16.611 -20.232 -25.794 1.00 51.84 150 TYR A CA 1
ATOM 1159 C C . TYR A 1 150 ? -15.480 -21.254 -25.559 1.00 51.84 150 TYR A C 1
ATOM 1161 O O . TYR A 1 150 ? -15.715 -22.444 -25.745 1.00 51.84 150 TYR A O 1
ATOM 1169 N N . GLY A 1 151 ? -14.305 -20.862 -25.058 1.00 55.22 151 GLY A N 1
ATOM 1170 C CA . GLY A 1 151 ? -13.262 -21.814 -24.640 1.00 55.22 151 GLY A CA 1
ATOM 1171 C C . GLY A 1 151 ? -13.290 -22.112 -23.138 1.00 55.22 151 GLY A C 1
ATOM 1172 O O . GLY A 1 151 ? -12.937 -21.254 -22.332 1.00 55.22 151 GLY A O 1
ATOM 1173 N N . TYR A 1 152 ? -13.690 -23.318 -22.739 1.00 59.78 152 TYR A N 1
ATOM 1174 C CA . TYR A 1 152 ? -13.455 -23.824 -21.383 1.00 59.78 152 TYR A CA 1
ATOM 1175 C C . TYR A 1 152 ? -12.029 -24.390 -21.287 1.00 59.78 152 TYR A C 1
ATOM 1177 O O . TYR A 1 152 ? -11.593 -25.123 -22.175 1.00 59.78 152 TYR A O 1
ATOM 1185 N N . VAL A 1 153 ? -11.324 -24.070 -20.196 1.00 61.03 153 VAL A N 1
ATOM 1186 C CA . VAL A 1 153 ? -10.009 -24.645 -19.854 1.00 61.03 153 VAL A CA 1
ATOM 1187 C C . VAL A 1 153 ? -10.159 -26.169 -19.754 1.00 61.03 153 VAL A C 1
ATOM 1189 O O . VAL A 1 153 ? -10.997 -26.647 -18.989 1.00 61.03 153 VAL A O 1
ATOM 1192 N N . GLY A 1 154 ? -9.393 -26.920 -20.547 1.00 62.62 154 GLY A N 1
ATOM 1193 C CA . GLY A 1 154 ? -9.399 -28.389 -20.561 1.00 62.62 154 GLY A CA 1
ATOM 1194 C C . GLY A 1 154 ? -10.533 -29.098 -21.324 1.00 62.62 154 GLY A C 1
ATOM 1195 O O . GLY A 1 154 ? -10.709 -30.295 -21.117 1.00 62.62 154 GLY A O 1
ATOM 1196 N N . VAL A 1 155 ? -11.308 -28.420 -22.185 1.00 64.62 155 VAL A N 1
ATOM 1197 C CA . VAL A 1 155 ? -12.382 -29.077 -22.979 1.00 64.62 155 VAL A CA 1
ATOM 1198 C C . VAL A 1 155 ? -11.899 -29.669 -24.308 1.00 64.62 155 VAL A C 1
ATOM 1200 O O . VAL A 1 155 ? -12.520 -30.591 -24.833 1.00 64.62 155 VAL A O 1
ATOM 1203 N N . ALA A 1 156 ? -10.780 -29.192 -24.852 1.00 64.56 156 ALA A N 1
ATOM 1204 C CA . ALA A 1 156 ? -10.184 -29.797 -26.038 1.00 64.56 156 ALA A CA 1
ATOM 1205 C C . ALA A 1 156 ? -9.447 -31.101 -25.680 1.00 64.56 156 ALA A C 1
ATOM 1207 O O . ALA A 1 156 ? -8.756 -31.175 -24.665 1.00 64.56 156 ALA A O 1
ATOM 1208 N N . ILE A 1 157 ? -9.553 -32.118 -26.540 1.00 62.69 157 ILE A N 1
ATOM 1209 C CA . ILE A 1 157 ? -8.733 -33.333 -26.454 1.00 62.69 157 ILE A CA 1
ATOM 1210 C C . ILE A 1 157 ? -7.295 -32.941 -26.827 1.00 62.69 157 ILE A C 1
ATOM 1212 O O . ILE A 1 157 ? -6.953 -32.857 -28.004 1.00 62.69 157 ILE A O 1
ATOM 1216 N N . GLY A 1 158 ? -6.469 -32.642 -25.824 1.00 70.00 158 GLY A N 1
ATOM 1217 C CA . GLY A 1 158 ? -5.067 -32.262 -26.004 1.00 70.00 158 GLY A CA 1
ATOM 1218 C C . GLY A 1 158 ? -4.587 -31.234 -24.981 1.00 70.00 158 GLY A C 1
ATOM 1219 O O . GLY A 1 158 ? -5.377 -30.616 -24.273 1.00 70.00 158 GLY A O 1
ATOM 1220 N N . ALA A 1 159 ? -3.267 -31.054 -24.887 1.00 72.50 159 ALA A N 1
ATOM 1221 C CA . ALA A 1 159 ? -2.696 -29.988 -24.070 1.00 72.50 159 ALA A CA 1
ATOM 1222 C C . ALA A 1 159 ? -3.077 -28.617 -24.651 1.00 72.50 159 ALA A C 1
ATOM 1224 O O . ALA A 1 159 ? -3.049 -28.423 -25.866 1.00 72.50 159 ALA A O 1
ATOM 1225 N N . GLU A 1 160 ? -3.412 -27.664 -23.783 1.00 72.38 160 GLU A N 1
ATOM 1226 C CA . GLU A 1 160 ? -3.751 -26.305 -24.203 1.00 72.38 160 GLU A CA 1
ATOM 1227 C C . GLU A 1 160 ? -2.591 -25.656 -24.962 1.00 72.38 160 GLU A C 1
ATOM 1229 O O . GLU A 1 160 ? -1.415 -25.875 -24.646 1.00 72.38 160 GLU A O 1
ATOM 1234 N N . PHE A 1 161 ? -2.924 -24.820 -25.950 1.00 71.81 161 PHE A N 1
ATOM 1235 C CA . PHE A 1 161 ? -1.924 -24.014 -26.635 1.00 71.81 161 PHE A CA 1
ATOM 1236 C C . PHE A 1 161 ? -1.214 -23.134 -25.609 1.00 71.81 161 PHE A C 1
ATOM 1238 O O . PHE A 1 161 ? -1.815 -22.258 -24.981 1.00 71.81 161 PHE A O 1
ATOM 1245 N N . LYS A 1 162 ? 0.086 -23.376 -25.428 1.00 77.06 162 LYS A N 1
ATOM 1246 C CA . LYS A 1 162 ? 0.920 -22.505 -24.608 1.00 77.06 162 LYS A CA 1
ATOM 1247 C C . LYS A 1 162 ? 0.934 -21.133 -25.267 1.00 77.06 162 LYS A C 1
ATOM 1249 O O . LYS A 1 162 ? 1.137 -21.028 -26.474 1.00 77.06 162 LYS A O 1
ATOM 1254 N N . TYR A 1 163 ? 0.718 -20.097 -24.463 1.00 75.94 163 TYR A N 1
ATOM 1255 C CA . TYR A 1 163 ? 0.903 -18.721 -24.902 1.00 75.94 163 TYR A CA 1
ATOM 1256 C C . TYR A 1 163 ? 2.278 -18.594 -25.572 1.00 75.94 163 TYR A C 1
ATOM 1258 O O . TYR A 1 163 ? 3.299 -18.880 -24.942 1.00 75.94 163 TYR A O 1
ATOM 1266 N N . MET A 1 164 ? 2.282 -18.216 -26.850 1.00 76.81 164 MET A N 1
ATOM 1267 C CA . MET A 1 164 ? 3.499 -17.883 -27.579 1.00 76.81 164 MET A CA 1
ATOM 1268 C C . MET A 1 164 ? 3.731 -16.382 -27.446 1.00 76.81 164 MET A C 1
ATOM 1270 O O . MET A 1 164 ? 2.814 -15.584 -27.643 1.00 76.81 164 MET A O 1
ATOM 1274 N N . GLU A 1 165 ? 4.947 -16.009 -27.057 1.00 74.50 165 GLU A N 1
ATOM 1275 C CA . GLU A 1 165 ? 5.346 -14.610 -26.938 1.00 74.50 165 GLU A CA 1
ATOM 1276 C C . GLU A 1 165 ? 5.239 -13.946 -28.324 1.00 74.50 165 GLU A C 1
ATOM 1278 O O . GLU A 1 165 ? 5.772 -14.468 -29.299 1.00 74.50 165 GLU A O 1
ATOM 1283 N N . SER A 1 166 ? 4.518 -12.822 -28.428 1.00 81.38 166 SER A N 1
ATOM 1284 C CA . SER A 1 166 ? 4.502 -12.020 -29.660 1.00 81.38 166 SER A CA 1
ATOM 1285 C C . SER A 1 166 ? 5.616 -10.975 -29.636 1.00 81.38 166 SER A C 1
ATOM 1287 O O . SER A 1 166 ? 5.915 -10.417 -28.574 1.00 81.38 166 SER A O 1
ATOM 1289 N N . ASP A 1 167 ? 6.164 -10.638 -30.806 1.00 82.94 167 ASP A N 1
ATOM 1290 C CA . ASP A 1 167 ? 7.206 -9.608 -30.943 1.00 82.94 167 ASP A CA 1
ATOM 1291 C C . ASP A 1 167 ? 6.752 -8.237 -30.410 1.00 82.94 167 ASP A C 1
ATOM 1293 O O . ASP A 1 167 ? 7.545 -7.472 -29.860 1.00 82.94 167 ASP A O 1
ATOM 1297 N N . TYR A 1 168 ? 5.449 -7.947 -30.471 1.00 84.38 168 TYR A N 1
ATOM 1298 C CA . TYR A 1 168 ? 4.861 -6.722 -29.924 1.00 84.38 168 TYR A CA 1
ATOM 1299 C C . TYR A 1 168 ? 4.894 -6.663 -28.387 1.00 84.38 168 TYR A C 1
ATOM 1301 O O . TYR A 1 168 ? 4.899 -5.573 -27.809 1.00 84.38 168 TYR A O 1
ATOM 1309 N N . GLU A 1 169 ? 4.940 -7.808 -27.700 1.00 85.25 169 GLU A N 1
ATOM 1310 C CA . GLU A 1 169 ? 5.016 -7.879 -26.234 1.00 85.25 169 GLU A CA 1
ATOM 1311 C C . GLU A 1 169 ? 6.453 -7.981 -25.694 1.00 85.25 169 GLU A C 1
ATOM 1313 O O . GLU A 1 169 ? 6.650 -7.937 -24.471 1.00 85.25 169 GLU A O 1
ATOM 1318 N N . ALA A 1 170 ? 7.464 -8.025 -26.568 1.00 84.69 170 ALA A N 1
ATOM 1319 C CA . ALA A 1 170 ? 8.867 -8.197 -26.187 1.00 84.69 170 ALA A CA 1
ATOM 1320 C C . ALA A 1 170 ? 9.338 -7.155 -25.152 1.00 84.69 170 ALA A C 1
ATOM 1322 O O . ALA A 1 170 ? 9.952 -7.497 -24.139 1.00 84.69 170 ALA A O 1
ATOM 1323 N N . ALA A 1 171 ? 8.971 -5.880 -25.328 1.00 88.00 171 ALA A N 1
ATOM 1324 C CA . ALA A 1 171 ? 9.346 -4.809 -24.398 1.00 88.00 171 ALA A CA 1
ATOM 1325 C C . ALA A 1 171 ? 8.728 -4.980 -22.996 1.00 88.00 171 ALA A C 1
ATOM 1327 O O . ALA A 1 171 ? 9.353 -4.669 -21.979 1.00 88.00 171 ALA A O 1
ATOM 1328 N N . LYS A 1 172 ? 7.494 -5.489 -22.921 1.00 88.31 172 LYS A N 1
ATOM 1329 C CA . LYS A 1 172 ? 6.786 -5.737 -21.657 1.00 88.31 172 LYS A CA 1
ATOM 1330 C C . LYS A 1 172 ? 7.397 -6.926 -20.916 1.00 88.31 172 LYS A C 1
ATOM 1332 O O . LYS A 1 172 ? 7.555 -6.872 -19.695 1.00 88.31 172 LYS A O 1
ATOM 1337 N N . GLN A 1 173 ? 7.775 -7.968 -21.649 1.00 87.25 173 GLN A N 1
ATOM 1338 C CA . GLN A 1 173 ? 8.431 -9.151 -21.096 1.00 87.25 173 GLN A CA 1
ATOM 1339 C C . GLN A 1 173 ? 9.841 -8.840 -20.598 1.00 87.25 173 GLN A C 1
ATOM 1341 O O . GLN A 1 173 ? 10.193 -9.283 -19.506 1.00 87.25 173 GLN A O 1
ATOM 1346 N N . LEU A 1 174 ? 10.613 -8.030 -21.331 1.00 89.50 174 LEU A N 1
ATOM 1347 C CA . LEU A 1 174 ? 11.927 -7.553 -20.885 1.00 89.50 174 LEU A CA 1
ATOM 1348 C C . LEU A 1 174 ? 11.818 -6.794 -19.562 1.00 89.50 174 LEU A C 1
ATOM 1350 O O . LEU A 1 174 ? 12.472 -7.171 -18.593 1.00 89.50 174 LEU A O 1
ATOM 1354 N N . ARG A 1 175 ? 10.897 -5.826 -19.460 1.00 91.00 175 ARG A N 1
ATOM 1355 C CA . ARG A 1 175 ? 10.655 -5.098 -18.200 1.00 91.00 175 ARG A CA 1
ATOM 1356 C C . ARG A 1 175 ? 10.258 -6.027 -17.054 1.00 91.00 175 ARG A C 1
ATOM 1358 O O . ARG A 1 175 ? 10.697 -5.841 -15.918 1.00 91.00 175 ARG A O 1
ATOM 1365 N N . HIS A 1 176 ? 9.418 -7.027 -17.326 1.00 91.94 176 HIS A N 1
ATOM 1366 C CA . HIS A 1 176 ? 9.016 -8.006 -16.317 1.00 91.94 176 HIS A CA 1
ATOM 1367 C C . HIS A 1 176 ? 10.202 -8.865 -15.853 1.00 91.94 176 HIS A C 1
ATOM 1369 O O . HIS A 1 176 ? 10.392 -9.023 -14.645 1.00 91.94 176 HIS A O 1
ATOM 1375 N N . LYS A 1 177 ? 11.014 -9.373 -16.791 1.00 93.75 177 LYS A N 1
ATOM 1376 C CA . LYS A 1 177 ? 12.230 -10.155 -16.515 1.00 93.75 177 LYS A CA 1
ATOM 1377 C C . LYS A 1 177 ? 13.231 -9.334 -15.696 1.00 93.75 177 LYS A C 1
ATOM 1379 O O . LYS A 1 177 ? 13.634 -9.781 -14.629 1.00 93.75 177 LYS A O 1
ATOM 1384 N N . GLU A 1 178 ? 13.520 -8.096 -16.096 1.00 94.00 178 GLU A N 1
ATOM 1385 C CA . GLU A 1 178 ? 14.401 -7.179 -15.355 1.00 94.00 178 GLU A CA 1
ATOM 1386 C C . GLU A 1 178 ? 13.897 -6.904 -13.932 1.00 94.00 178 GLU A C 1
ATOM 1388 O O . GLU A 1 178 ? 14.672 -6.911 -12.975 1.00 94.00 178 GLU A O 1
ATOM 1393 N N . THR A 1 179 ? 12.586 -6.711 -13.760 1.00 92.56 179 THR A N 1
ATOM 1394 C CA . THR A 1 179 ? 11.988 -6.472 -12.438 1.00 92.56 179 THR A CA 1
ATOM 1395 C C . THR A 1 179 ? 12.063 -7.716 -11.551 1.00 92.56 179 THR A C 1
ATOM 1397 O O . THR A 1 179 ? 12.311 -7.604 -10.347 1.00 92.56 179 THR A O 1
ATOM 1400 N N . ALA A 1 180 ? 11.829 -8.900 -12.119 1.00 91.75 180 ALA A N 1
ATOM 1401 C CA . ALA A 1 180 ? 11.923 -10.170 -11.408 1.00 91.75 180 ALA A CA 1
ATOM 1402 C C . ALA A 1 180 ? 13.372 -10.469 -10.996 1.00 91.75 180 ALA A C 1
ATOM 1404 O O . ALA A 1 180 ? 13.612 -10.808 -9.837 1.00 91.75 180 ALA A O 1
ATOM 1405 N N . ASP A 1 181 ? 14.328 -10.249 -11.897 1.00 92.94 181 ASP A N 1
ATOM 1406 C CA . ASP A 1 181 ? 15.761 -10.388 -11.636 1.00 92.94 181 ASP A CA 1
ATOM 1407 C C . ASP A 1 181 ? 16.253 -9.391 -10.590 1.00 92.94 181 ASP A C 1
ATOM 1409 O O . ASP A 1 181 ? 17.029 -9.744 -9.702 1.00 92.94 181 ASP A O 1
ATOM 1413 N N . HIS A 1 182 ? 15.790 -8.143 -10.653 1.00 88.06 182 HIS A N 1
ATOM 1414 C CA . HIS A 1 182 ? 16.077 -7.159 -9.619 1.00 88.06 182 HIS A CA 1
ATOM 1415 C C . HIS A 1 182 ? 15.549 -7.645 -8.263 1.00 88.06 182 HIS A C 1
ATOM 1417 O O . HIS A 1 182 ? 16.296 -7.674 -7.288 1.00 88.06 182 HIS A O 1
ATOM 1423 N N . LYS A 1 183 ? 14.291 -8.102 -8.200 1.00 83.75 183 LYS A N 1
ATOM 1424 C CA . LYS A 1 183 ? 13.678 -8.617 -6.964 1.00 83.75 183 LYS A CA 1
ATOM 1425 C C . LYS A 1 183 ? 14.373 -9.865 -6.417 1.00 83.75 183 LYS A C 1
ATOM 1427 O O . LYS A 1 183 ? 14.483 -9.980 -5.202 1.00 83.75 183 LYS A O 1
ATOM 1432 N N . SER A 1 184 ? 14.840 -10.775 -7.270 1.00 85.69 184 SER A N 1
ATOM 1433 C CA . SER A 1 184 ? 15.551 -11.986 -6.835 1.00 85.69 184 SER A CA 1
ATOM 1434 C C . SER A 1 184 ? 16.960 -11.677 -6.315 1.00 85.69 184 SER A C 1
ATOM 1436 O O . SER A 1 184 ? 17.435 -12.330 -5.386 1.00 85.69 184 SER A O 1
ATOM 1438 N N . LYS A 1 185 ? 17.611 -10.644 -6.866 1.00 84.56 185 LYS A N 1
ATOM 1439 C CA . LYS A 1 185 ? 18.936 -10.166 -6.440 1.00 84.56 185 LYS A CA 1
ATOM 1440 C C . LYS A 1 185 ? 18.897 -9.282 -5.189 1.00 84.56 185 LYS A C 1
ATOM 1442 O O . LYS A 1 185 ? 19.948 -9.077 -4.579 1.00 84.56 185 LYS A O 1
ATOM 1447 N N . LEU A 1 186 ? 17.726 -8.786 -4.773 1.00 80.56 186 LEU A N 1
ATOM 1448 C CA . LEU A 1 186 ? 17.560 -8.098 -3.489 1.00 80.56 186 LEU A CA 1
ATOM 1449 C C . LEU A 1 186 ? 17.832 -9.078 -2.336 1.00 80.56 186 LEU A C 1
ATOM 1451 O O . LEU A 1 186 ? 16.958 -9.813 -1.882 1.00 80.56 186 LEU A O 1
ATOM 1455 N N . LYS A 1 187 ? 19.071 -9.085 -1.837 1.00 68.88 187 LYS A N 1
ATOM 1456 C CA . LYS A 1 187 ? 19.440 -9.801 -0.614 1.00 68.88 187 LYS A CA 1
ATOM 1457 C C . LYS A 1 187 ? 18.989 -8.995 0.601 1.00 68.88 187 LYS A C 1
ATOM 1459 O O . LYS A 1 187 ? 19.580 -7.971 0.926 1.00 68.88 187 LYS A O 1
ATOM 1464 N N . GLY A 1 188 ? 17.966 -9.490 1.288 1.00 63.06 188 GLY A N 1
ATOM 1465 C CA . GLY A 1 188 ? 17.530 -8.958 2.575 1.00 63.06 188 GLY A CA 1
ATOM 1466 C C . GLY A 1 188 ? 16.056 -9.236 2.836 1.00 63.06 188 GLY A C 1
ATOM 1467 O O . GLY A 1 188 ? 15.200 -8.957 2.004 1.00 63.06 188 GLY A O 1
ATOM 1468 N N . GLN A 1 189 ? 15.748 -9.759 4.022 1.00 64.56 189 GLN A N 1
ATOM 1469 C CA . GLN A 1 189 ? 14.426 -9.548 4.616 1.00 64.56 189 GLN A CA 1
ATOM 1470 C C . GLN A 1 189 ? 14.199 -8.033 4.760 1.00 64.56 189 GLN A C 1
ATOM 1472 O O . GLN A 1 189 ? 15.170 -7.277 4.837 1.00 64.56 189 GLN A O 1
ATOM 1477 N N . ALA A 1 190 ? 12.938 -7.587 4.811 1.00 69.94 190 ALA A N 1
ATOM 1478 C CA . ALA A 1 190 ? 12.619 -6.185 5.091 1.00 69.94 190 ALA A CA 1
ATOM 1479 C C . ALA A 1 190 ? 13.470 -5.676 6.266 1.00 69.94 190 ALA A C 1
ATOM 1481 O O . ALA A 1 190 ? 13.656 -6.412 7.239 1.00 69.94 190 ALA A O 1
ATOM 1482 N N . PHE A 1 191 ? 14.010 -4.456 6.153 1.00 57.19 191 PHE A N 1
ATOM 1483 C CA . PHE A 1 191 ? 14.875 -3.859 7.169 1.00 57.19 191 PHE A CA 1
ATOM 1484 C C . PHE A 1 191 ? 14.207 -3.979 8.543 1.00 57.19 191 PHE A C 1
ATOM 1486 O O . PHE A 1 191 ? 13.225 -3.297 8.839 1.00 57.19 191 PHE A O 1
ATOM 1493 N N . LYS A 1 192 ? 14.712 -4.898 9.370 1.00 56.81 192 LYS A N 1
ATOM 1494 C CA . LYS A 1 192 ? 14.282 -5.024 10.756 1.00 56.81 192 LYS A CA 1
ATOM 1495 C C . LYS A 1 192 ? 14.964 -3.887 11.497 1.00 56.81 192 LYS A C 1
ATOM 1497 O O . LYS A 1 192 ? 16.162 -3.951 11.753 1.00 56.81 192 LYS A O 1
ATOM 1502 N N . LEU A 1 193 ? 14.208 -2.831 11.788 1.00 59.47 193 LEU A N 1
ATOM 1503 C CA . LEU A 1 193 ? 14.633 -1.803 12.731 1.00 59.47 193 LEU A CA 1
ATOM 1504 C C . LEU A 1 193 ? 15.118 -2.517 14.001 1.00 59.47 193 LEU A C 1
ATOM 1506 O O . LEU A 1 193 ? 14.402 -3.357 14.543 1.00 59.47 193 LEU A O 1
ATOM 1510 N N . PHE A 1 194 ? 16.320 -2.183 14.475 1.00 53.47 194 PHE A N 1
ATOM 1511 C CA . PHE A 1 194 ? 16.849 -2.691 15.750 1.00 53.47 194 PHE A CA 1
ATOM 1512 C C . PHE A 1 194 ? 15.974 -2.300 16.954 1.00 53.47 194 PHE A C 1
ATOM 1514 O O . PHE A 1 194 ? 16.127 -2.857 18.036 1.00 53.47 194 PHE A O 1
ATOM 1521 N N . ASN A 1 195 ? 14.979 -1.437 16.738 1.00 56.00 195 ASN A N 1
ATOM 1522 C CA . ASN A 1 195 ? 13.820 -1.292 17.604 1.00 56.00 195 ASN A CA 1
ATOM 1523 C C . ASN A 1 195 ? 12.866 -2.473 17.366 1.00 56.00 195 ASN A C 1
ATOM 1525 O O . ASN A 1 195 ? 11.782 -2.334 16.795 1.00 56.00 195 ASN A O 1
ATOM 1529 N N . HIS A 1 196 ? 13.271 -3.654 17.837 1.00 50.25 196 HIS A N 1
ATOM 1530 C CA . HIS A 1 196 ? 12.307 -4.665 18.273 1.00 50.25 196 HIS A CA 1
ATOM 1531 C C . HIS A 1 196 ? 11.287 -3.945 19.183 1.00 50.25 196 HIS A C 1
ATOM 1533 O O . HIS A 1 196 ? 11.708 -3.021 19.876 1.00 50.25 196 HIS A O 1
ATOM 1539 N N . PRO A 1 197 ? 9.983 -4.281 19.213 1.00 60.12 197 PRO A N 1
ATOM 1540 C CA . PRO A 1 197 ? 9.020 -3.632 20.108 1.00 60.12 197 PRO A CA 1
ATOM 1541 C C . PRO A 1 197 ? 9.354 -3.916 21.582 1.00 60.12 197 PRO A C 1
ATOM 1543 O O . PRO A 1 197 ? 8.711 -4.729 22.236 1.00 60.12 197 PRO A O 1
ATOM 1546 N N . GLN A 1 198 ? 10.396 -3.284 22.106 1.00 56.94 198 GLN A N 1
ATOM 1547 C CA . GLN A 1 198 ? 10.602 -3.096 23.520 1.00 56.94 198 GLN A CA 1
ATOM 1548 C C . GLN A 1 198 ? 9.826 -1.841 23.874 1.00 56.94 198 GLN A C 1
ATOM 1550 O O . GLN A 1 198 ? 10.056 -0.752 23.351 1.00 56.94 198 GLN A O 1
ATOM 1555 N N . THR A 1 199 ? 8.839 -2.039 24.735 1.00 58.09 199 THR A N 1
ATOM 1556 C CA . THR A 1 199 ? 8.270 -0.974 25.547 1.00 58.09 199 THR A CA 1
ATOM 1557 C C . THR A 1 199 ? 9.409 -0.193 26.201 1.00 58.09 199 THR A C 1
ATOM 1559 O O . THR A 1 199 ? 10.431 -0.782 26.528 1.00 58.09 199 THR A O 1
ATOM 1562 N N . LEU A 1 200 ? 9.223 1.107 26.424 1.00 58.78 200 LEU A N 1
ATOM 1563 C CA . LEU A 1 200 ? 10.182 2.045 27.039 1.00 58.78 200 LEU A CA 1
ATOM 1564 C C . LEU A 1 200 ? 10.714 1.622 28.437 1.00 58.78 200 LEU A C 1
ATOM 1566 O O . LEU A 1 200 ? 11.504 2.338 29.036 1.00 58.78 200 LEU A O 1
ATOM 1570 N N . PHE A 1 201 ? 10.271 0.480 28.962 1.00 60.84 201 PHE A N 1
ATOM 1571 C CA . PHE A 1 201 ? 10.620 -0.080 30.261 1.00 60.84 201 PHE A CA 1
ATOM 1572 C C . PHE A 1 201 ? 11.420 -1.373 30.093 1.00 60.84 201 PHE A C 1
ATOM 1574 O O . PHE A 1 201 ? 11.192 -2.130 29.142 1.00 60.84 201 PHE A O 1
ATOM 1581 N N . ASP A 1 202 ? 12.315 -1.633 31.047 1.00 64.94 202 ASP A N 1
ATOM 1582 C CA . ASP A 1 202 ? 13.115 -2.854 31.104 1.00 64.94 202 ASP A CA 1
ATOM 1583 C C . ASP A 1 202 ? 12.250 -4.114 30.991 1.00 64.94 202 ASP A C 1
ATOM 1585 O O . ASP A 1 202 ? 11.090 -4.166 31.415 1.00 64.94 202 ASP A O 1
ATOM 1589 N N . ARG A 1 203 ? 12.828 -5.166 30.398 1.00 61.75 203 ARG A N 1
ATOM 1590 C CA . ARG A 1 203 ? 12.170 -6.473 30.339 1.00 61.75 203 ARG A CA 1
ATOM 1591 C C . ARG A 1 203 ? 11.893 -6.945 31.761 1.00 61.75 203 ARG A C 1
ATOM 1593 O O . ARG A 1 203 ? 12.809 -7.015 32.572 1.00 61.75 203 ARG A O 1
ATOM 1600 N N . ASN A 1 204 ? 10.640 -7.305 32.034 1.00 69.12 204 ASN A N 1
ATOM 1601 C CA . ASN A 1 204 ? 10.249 -7.871 33.319 1.00 69.12 204 ASN A CA 1
ATOM 1602 C C . ASN A 1 204 ? 11.132 -9.107 33.616 1.00 69.12 204 ASN A C 1
ATOM 1604 O O . ASN A 1 204 ? 11.040 -10.083 32.867 1.00 69.12 204 ASN A O 1
ATOM 1608 N N . PRO A 1 205 ? 11.955 -9.097 34.684 1.00 70.06 205 PRO A N 1
ATOM 1609 C CA . PRO A 1 205 ? 12.898 -10.178 34.984 1.00 70.06 205 PRO A CA 1
ATOM 1610 C C . PRO A 1 205 ? 12.202 -11.511 35.294 1.00 70.06 205 PRO A C 1
ATOM 1612 O O . PRO A 1 205 ? 12.818 -12.569 35.199 1.00 70.06 205 PRO A O 1
ATOM 1615 N N . TYR A 1 206 ? 10.905 -11.470 35.601 1.00 64.88 206 TYR A N 1
ATOM 1616 C CA . TYR A 1 206 ? 10.077 -12.640 35.878 1.00 64.88 206 TYR A CA 1
ATOM 1617 C C . TYR A 1 206 ? 9.293 -13.140 34.654 1.00 64.88 206 TYR A C 1
ATOM 1619 O O . TYR A 1 206 ? 8.572 -14.131 34.755 1.00 64.88 206 TYR A O 1
ATOM 1627 N N . ARG A 1 207 ? 9.400 -12.475 33.493 1.00 60.31 207 ARG A N 1
ATOM 1628 C CA . ARG A 1 207 ? 8.673 -12.840 32.268 1.00 60.31 207 ARG A CA 1
ATOM 1629 C C . ARG A 1 207 ? 9.652 -13.228 31.165 1.00 60.31 207 ARG A C 1
ATOM 1631 O O . ARG A 1 207 ? 10.369 -12.388 30.628 1.00 60.31 207 ARG A O 1
ATOM 1638 N N . GLN A 1 208 ? 9.661 -14.505 30.798 1.00 65.69 208 GLN A N 1
ATOM 1639 C CA . GLN A 1 208 ? 10.470 -14.996 29.687 1.00 65.69 208 GLN A CA 1
ATOM 1640 C C . GLN A 1 208 ? 9.626 -14.996 28.406 1.00 65.69 208 GLN A C 1
ATOM 1642 O O . GLN A 1 208 ? 8.739 -15.823 28.218 1.00 65.69 208 GLN A O 1
ATOM 1647 N N . ASP A 1 209 ? 9.907 -14.052 27.503 1.00 61.03 209 ASP A N 1
ATOM 1648 C CA . ASP A 1 209 ? 9.241 -13.969 26.189 1.00 61.03 209 ASP A CA 1
ATOM 1649 C C . ASP A 1 209 ? 9.653 -15.104 25.237 1.00 61.03 209 ASP A C 1
ATOM 1651 O O . ASP A 1 209 ? 9.035 -15.314 24.192 1.00 61.03 209 ASP A O 1
ATOM 1655 N N . LYS A 1 210 ? 10.720 -15.832 25.577 1.00 65.06 210 LYS A N 1
ATOM 1656 C CA . LYS A 1 210 ? 11.124 -17.039 24.864 1.00 65.06 210 LYS A CA 1
ATOM 1657 C C . LYS A 1 210 ? 10.264 -18.183 25.385 1.00 65.06 210 LYS A C 1
ATOM 1659 O O . LYS A 1 210 ? 10.226 -18.420 26.588 1.00 65.06 210 LYS A O 1
ATOM 1664 N N . SER A 1 211 ? 9.585 -18.893 24.487 1.00 63.47 211 SER A N 1
ATOM 1665 C CA . SER A 1 211 ? 9.021 -20.194 24.839 1.00 63.47 211 SER A CA 1
ATOM 1666 C C . SER A 1 211 ? 10.151 -21.064 25.382 1.00 63.47 211 SER A C 1
ATOM 1668 O O . SER A 1 211 ? 11.246 -21.054 24.809 1.00 63.47 211 SER A O 1
ATOM 1670 N N . ASN A 1 212 ? 9.893 -21.807 26.461 1.00 64.00 212 ASN A N 1
ATOM 1671 C CA . ASN A 1 212 ? 10.821 -22.846 26.893 1.00 64.00 212 ASN A CA 1
ATOM 1672 C C . ASN A 1 212 ? 11.165 -23.702 25.666 1.00 64.00 212 ASN A C 1
ATOM 1674 O O . ASN A 1 212 ? 10.265 -23.957 24.852 1.00 64.00 212 ASN A O 1
ATOM 1678 N N . PRO A 1 213 ? 12.441 -24.084 25.473 1.00 63.16 213 PRO A N 1
ATOM 1679 C CA . PRO A 1 213 ? 12.759 -25.064 24.448 1.00 63.16 213 PRO A CA 1
ATOM 1680 C C . PRO A 1 213 ? 11.805 -26.253 24.631 1.00 63.16 213 PRO A C 1
ATOM 1682 O O . PRO A 1 213 ? 11.494 -26.584 25.781 1.00 63.16 213 PRO A O 1
ATOM 1685 N N . PRO A 1 214 ? 11.269 -26.822 23.534 1.00 65.38 214 PRO A N 1
ATOM 1686 C CA . PRO A 1 214 ? 10.375 -27.968 23.639 1.00 65.38 214 PRO A CA 1
ATOM 1687 C C . PRO A 1 214 ? 11.045 -29.009 24.528 1.00 65.38 214 PRO A C 1
ATOM 1689 O O . PRO A 1 214 ? 12.260 -29.190 24.430 1.00 65.38 214 PRO A O 1
ATOM 1692 N N . GLU A 1 215 ? 10.268 -29.625 25.417 1.00 59.34 215 GLU A N 1
ATOM 1693 C CA . GLU A 1 215 ? 10.748 -30.712 26.260 1.00 59.34 215 GLU A CA 1
ATOM 1694 C C . GLU A 1 215 ? 11.380 -31.745 25.330 1.00 59.34 215 GLU A C 1
ATOM 1696 O O . GLU A 1 215 ? 10.710 -32.351 24.493 1.00 59.34 215 GLU A O 1
ATOM 1701 N N . ILE A 1 216 ? 12.712 -31.817 25.359 1.00 62.31 216 ILE A N 1
ATOM 1702 C CA . ILE A 1 216 ? 13.444 -32.768 24.542 1.00 62.31 216 ILE A CA 1
ATOM 1703 C C . ILE A 1 216 ? 13.143 -34.097 25.208 1.00 62.31 216 ILE A C 1
ATOM 1705 O O . ILE A 1 216 ? 13.745 -34.420 26.231 1.00 62.31 216 ILE A O 1
ATOM 1709 N N . GLU A 1 217 ? 12.179 -34.836 24.660 1.00 63.97 217 GLU A N 1
ATOM 1710 C CA . GLU A 1 217 ? 12.011 -36.244 24.986 1.00 63.97 217 GLU A CA 1
ATOM 1711 C C . GLU A 1 217 ? 13.395 -36.877 24.867 1.00 63.97 217 GLU A C 1
ATOM 1713 O O . GLU A 1 217 ? 14.006 -36.854 23.791 1.00 63.97 217 GLU A O 1
ATOM 1718 N N . TYR A 1 218 ? 13.928 -37.360 25.991 1.00 61.62 218 TYR A N 1
ATOM 1719 C CA . TYR A 1 218 ? 15.200 -38.059 26.018 1.00 61.62 218 TYR A CA 1
ATOM 1720 C C . TYR A 1 218 ? 15.013 -39.350 25.229 1.00 61.62 218 TYR A C 1
ATOM 1722 O O . TYR A 1 218 ? 14.649 -40.393 25.770 1.00 61.62 218 TYR A O 1
ATOM 1730 N N . LYS A 1 219 ? 15.205 -39.273 23.912 1.00 65.00 219 LYS A N 1
ATOM 1731 C CA . LYS A 1 219 ? 15.346 -40.459 23.087 1.00 65.00 219 LYS A CA 1
ATOM 1732 C C . LYS A 1 219 ? 16.655 -41.090 23.541 1.00 65.00 219 LYS A C 1
ATOM 1734 O O . LYS A 1 219 ? 17.684 -40.417 23.426 1.00 65.00 219 LYS A O 1
ATOM 1739 N N . PRO A 1 220 ? 16.643 -42.317 24.093 1.00 65.31 220 PRO A N 1
ATOM 1740 C CA . PRO A 1 220 ? 17.886 -43.008 24.386 1.00 65.31 220 PRO A CA 1
ATOM 1741 C C . PRO A 1 220 ? 18.686 -43.001 23.090 1.00 65.31 220 PRO A C 1
ATOM 1743 O O . PRO A 1 220 ? 18.175 -43.426 22.051 1.00 65.31 220 PRO A O 1
ATOM 1746 N N . SER A 1 221 ? 19.878 -42.403 23.126 1.00 66.81 221 SER A N 1
ATOM 1747 C CA . SER A 1 221 ? 20.705 -42.298 21.936 1.00 66.81 221 SER A CA 1
ATOM 1748 C C . SER A 1 221 ? 20.894 -43.708 21.395 1.00 66.81 221 SER A C 1
ATOM 1750 O O . SER A 1 221 ? 21.346 -44.607 22.111 1.00 66.81 221 SER A O 1
ATOM 1752 N N . GLU A 1 222 ? 20.489 -43.932 20.144 1.00 71.06 222 GLU A N 1
ATOM 1753 C CA . GLU A 1 222 ? 20.910 -45.137 19.445 1.00 71.06 222 GLU A CA 1
ATOM 1754 C C . GLU A 1 222 ? 22.427 -45.180 19.577 1.00 71.06 222 GLU A C 1
ATOM 1756 O O . GLU A 1 222 ? 23.107 -44.216 19.220 1.00 71.06 222 GLU A O 1
ATOM 1761 N N . LYS A 1 223 ? 22.948 -46.250 20.192 1.00 69.00 223 LYS A N 1
ATOM 1762 C CA . LYS A 1 223 ? 24.387 -46.429 20.373 1.00 69.00 223 LYS A CA 1
ATOM 1763 C C . LYS A 1 223 ? 25.013 -46.312 18.991 1.00 69.00 223 LYS A C 1
ATOM 1765 O O . LYS A 1 223 ? 24.852 -47.217 18.170 1.00 69.00 223 LYS A O 1
ATOM 1770 N N . GLU A 1 224 ? 25.671 -45.184 18.723 1.00 69.94 224 GLU A N 1
ATOM 1771 C CA . GLU A 1 224 ? 26.359 -44.983 17.458 1.00 69.94 224 GLU A CA 1
ATOM 1772 C C . GLU A 1 224 ? 27.326 -46.154 17.304 1.00 69.94 224 GLU A C 1
ATOM 1774 O O . GLU A 1 224 ? 28.178 -46.385 18.168 1.00 69.94 224 GLU A O 1
ATOM 1779 N N . ARG A 1 225 ? 27.161 -46.943 16.235 1.00 76.25 225 ARG A N 1
ATOM 1780 C CA . ARG A 1 225 ? 28.136 -47.984 15.901 1.00 76.25 225 ARG A CA 1
ATOM 1781 C C . ARG A 1 225 ? 29.504 -47.297 15.867 1.00 76.25 225 ARG A C 1
ATOM 1783 O O . ARG A 1 225 ? 29.584 -46.222 15.264 1.00 76.25 225 ARG A O 1
ATOM 1790 N N . PRO A 1 226 ? 30.544 -47.853 16.516 1.00 75.50 226 PRO A N 1
ATOM 1791 C CA . PRO A 1 226 ? 31.837 -47.193 16.594 1.00 75.50 226 PRO A CA 1
ATOM 1792 C C . PRO A 1 226 ? 32.294 -46.878 15.175 1.00 75.50 226 PRO A C 1
ATOM 1794 O O . PRO A 1 226 ? 32.511 -47.780 14.363 1.00 75.50 226 PRO A O 1
ATOM 1797 N N . LYS A 1 227 ? 32.355 -45.583 14.853 1.00 76.44 227 LYS A N 1
ATOM 1798 C CA . LYS A 1 227 ? 32.861 -45.135 13.562 1.00 76.44 227 LYS A CA 1
ATOM 1799 C C . LYS A 1 227 ? 34.319 -45.592 13.508 1.00 76.44 227 LYS A C 1
ATOM 1801 O O . LYS A 1 227 ? 35.056 -45.304 14.456 1.00 76.44 227 LYS A O 1
ATOM 1806 N N . PRO A 1 228 ? 34.738 -46.336 12.471 1.00 81.88 228 PRO A N 1
ATOM 1807 C CA . PRO A 1 228 ? 36.132 -46.726 12.344 1.00 81.88 228 PRO A CA 1
ATOM 1808 C C . PRO A 1 228 ? 36.997 -45.466 12.373 1.00 81.88 228 PRO A C 1
ATOM 1810 O O . PRO A 1 228 ? 36.603 -44.425 11.842 1.00 81.88 228 PRO A O 1
ATOM 1813 N N . PHE A 1 229 ? 38.148 -45.556 13.038 1.00 81.94 229 PHE A N 1
ATOM 1814 C CA . PHE A 1 229 ? 39.072 -44.437 13.165 1.00 81.94 229 PHE A CA 1
ATOM 1815 C C . PHE A 1 229 ? 39.446 -43.917 11.773 1.00 81.94 229 PHE A C 1
ATOM 1817 O O . PHE A 1 229 ? 40.098 -44.612 10.994 1.00 81.94 229 PHE A O 1
ATOM 1824 N N . LEU A 1 230 ? 39.015 -42.693 11.469 1.00 81.50 230 LEU A N 1
ATOM 1825 C CA . LEU A 1 230 ? 39.407 -41.982 10.264 1.00 81.50 230 LEU A CA 1
ATOM 1826 C C . LEU A 1 230 ? 40.540 -41.024 10.656 1.00 81.50 230 LEU A C 1
ATOM 1828 O O . LEU A 1 230 ? 40.290 -40.105 11.442 1.00 81.50 230 LEU A O 1
ATOM 1832 N N . PRO A 1 231 ? 41.780 -41.228 10.176 1.00 82.56 231 PRO A N 1
ATOM 1833 C CA . PRO A 1 231 ? 42.870 -40.316 10.488 1.00 82.56 231 PRO A CA 1
ATOM 1834 C C . PRO A 1 231 ? 42.513 -38.904 10.013 1.00 82.56 231 PRO A C 1
ATOM 1836 O O . PRO A 1 231 ? 41.914 -38.717 8.955 1.00 82.56 231 PRO A O 1
ATOM 1839 N N . SER A 1 232 ? 42.886 -37.898 10.805 1.00 78.94 232 SER A N 1
ATOM 1840 C CA . SER A 1 232 ? 42.573 -36.485 10.542 1.00 78.94 232 SER A CA 1
ATOM 1841 C C . SER A 1 232 ? 43.200 -35.944 9.253 1.00 78.94 232 SER A C 1
ATOM 1843 O O . SER A 1 232 ? 42.837 -34.862 8.792 1.00 78.94 232 SER A O 1
ATOM 1845 N N . THR A 1 233 ? 44.136 -36.687 8.664 1.00 78.25 233 THR A N 1
ATOM 1846 C CA . THR A 1 233 ? 44.812 -36.347 7.420 1.00 78.25 233 THR A CA 1
ATOM 1847 C C . THR A 1 233 ? 44.762 -37.523 6.442 1.00 78.25 233 THR A C 1
ATOM 1849 O O . THR A 1 233 ? 44.848 -38.681 6.862 1.00 78.25 233 THR A O 1
ATOM 1852 N N . PRO A 1 234 ? 44.612 -37.253 5.131 1.00 78.62 234 PRO A N 1
ATOM 1853 C CA . PRO A 1 234 ? 44.723 -38.292 4.114 1.00 78.62 234 PRO A CA 1
ATOM 1854 C C . PRO A 1 234 ? 46.108 -38.947 4.181 1.00 78.62 234 PRO A C 1
ATOM 1856 O O . PRO A 1 234 ? 47.086 -38.317 4.595 1.00 78.62 234 PRO A O 1
ATOM 1859 N N . ALA A 1 235 ? 46.195 -40.219 3.780 1.00 73.19 235 ALA A N 1
ATOM 1860 C CA . ALA A 1 235 ? 47.471 -40.923 3.713 1.00 73.19 235 ALA A CA 1
ATOM 1861 C C . ALA A 1 235 ? 48.473 -40.116 2.869 1.00 73.19 235 ALA A C 1
ATOM 1863 O O . ALA A 1 235 ? 48.110 -39.548 1.843 1.00 73.19 235 ALA A O 1
ATOM 1864 N N . LYS A 1 236 ? 49.732 -40.044 3.318 1.00 71.19 236 LYS A N 1
ATOM 1865 C CA . LYS A 1 236 ? 50.793 -39.363 2.564 1.00 71.19 236 LYS A CA 1
ATOM 1866 C C . LYS A 1 236 ? 50.953 -40.034 1.199 1.00 71.19 236 LYS A C 1
ATOM 1868 O O . LYS A 1 236 ? 51.122 -41.253 1.152 1.00 71.19 236 LYS A O 1
ATOM 1873 N N . ASP A 1 237 ? 50.967 -39.234 0.139 1.00 67.69 237 ASP A N 1
ATOM 1874 C CA . ASP A 1 237 ? 51.184 -39.718 -1.222 1.00 67.69 237 ASP A CA 1
ATOM 1875 C C . ASP A 1 237 ? 52.515 -40.482 -1.339 1.00 67.69 237 ASP A C 1
ATOM 1877 O O . ASP A 1 237 ? 53.532 -40.129 -0.721 1.00 67.69 237 ASP A O 1
ATOM 1881 N N . LEU A 1 238 ? 52.505 -41.557 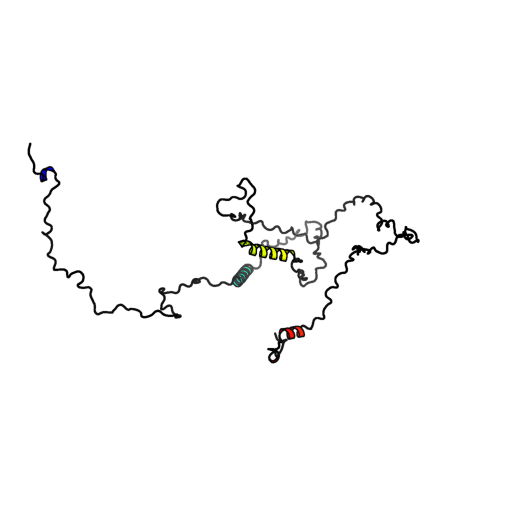-2.134 1.00 62.53 238 LEU A N 1
ATOM 1882 C CA . LEU A 1 238 ? 53.711 -42.290 -2.515 1.00 62.53 238 LEU A CA 1
ATOM 1883 C C . LEU A 1 238 ? 54.572 -41.358 -3.379 1.00 62.53 238 LEU A C 1
ATOM 1885 O O . LEU A 1 238 ? 54.274 -41.150 -4.549 1.00 62.53 238 LEU A O 1
ATOM 1889 N N . GLY A 1 239 ? 55.608 -40.763 -2.785 1.00 61.84 239 GLY A N 1
ATOM 1890 C CA . GLY A 1 239 ? 56.480 -39.804 -3.478 1.00 61.84 239 GLY A CA 1
ATOM 1891 C C . GLY A 1 239 ? 56.855 -38.544 -2.694 1.00 61.84 239 GLY A C 1
ATOM 1892 O O . GLY A 1 239 ? 57.448 -37.642 -3.266 1.00 61.84 239 GLY A O 1
ATOM 1893 N N . GLY A 1 240 ? 56.518 -38.457 -1.402 1.00 66.75 240 GLY A N 1
ATOM 1894 C CA . GLY A 1 240 ? 56.987 -37.385 -0.512 1.00 66.75 240 GLY A CA 1
ATOM 1895 C C . GLY A 1 240 ? 58.046 -37.855 0.492 1.00 66.75 240 GLY A C 1
ATOM 1896 O O . GLY A 1 240 ? 58.980 -38.570 0.153 1.00 66.75 240 GLY A O 1
ATOM 1897 N N . SER A 1 241 ? 57.843 -37.539 1.778 1.00 59.31 241 SER A N 1
ATOM 1898 C CA . SER A 1 241 ? 58.723 -37.874 2.926 1.00 59.31 241 SER A CA 1
ATOM 1899 C C . SER A 1 241 ? 58.970 -39.377 3.198 1.00 59.31 241 SER A C 1
ATOM 1901 O O . SER A 1 241 ? 59.538 -39.728 4.227 1.00 59.31 241 SER A O 1
ATOM 1903 N N . LYS A 1 242 ? 58.546 -40.268 2.293 1.00 60.66 242 LYS A N 1
ATOM 1904 C CA . LYS A 1 242 ? 58.879 -41.704 2.261 1.00 60.66 242 LYS A CA 1
ATOM 1905 C C . LYS A 1 242 ? 59.866 -42.076 1.139 1.00 60.66 242 LYS A C 1
ATOM 1907 O O . LYS A 1 242 ? 60.331 -43.207 1.120 1.00 60.66 242 LYS A O 1
ATOM 1912 N N . ALA A 1 243 ? 60.169 -41.171 0.208 1.00 59.06 243 ALA A N 1
ATOM 1913 C CA . ALA A 1 243 ? 60.887 -41.463 -1.035 1.00 59.06 243 ALA A CA 1
ATOM 1914 C C . ALA A 1 243 ? 62.413 -41.276 -0.952 1.00 59.06 243 ALA A C 1
ATOM 1916 O O . ALA A 1 243 ? 63.035 -41.026 -1.974 1.00 59.06 243 ALA A O 1
ATOM 1917 N N . GLY A 1 244 ? 63.008 -41.429 0.237 1.00 61.50 244 GLY A N 1
ATOM 1918 C CA . GLY A 1 244 ? 64.462 -41.402 0.409 1.00 61.50 244 GLY A CA 1
ATOM 1919 C C . GLY A 1 244 ? 65.096 -40.024 0.178 1.00 61.50 244 GLY A C 1
ATOM 1920 O O . GLY A 1 244 ? 64.688 -39.229 -0.656 1.00 61.50 244 GLY A O 1
ATOM 1921 N N . THR A 1 245 ? 66.118 -39.721 0.961 1.00 55.59 245 THR A N 1
ATOM 1922 C CA . THR A 1 245 ? 66.937 -38.499 0.922 1.00 55.59 245 THR A CA 1
ATOM 1923 C C . THR A 1 245 ? 67.953 -38.505 -0.225 1.00 55.59 245 THR A C 1
ATOM 1925 O O . THR A 1 245 ? 69.098 -38.108 -0.036 1.00 55.59 245 THR A O 1
ATOM 1928 N N . PHE A 1 246 ? 67.568 -39.004 -1.396 1.00 61.12 246 PHE A N 1
ATOM 1929 C CA . PHE A 1 246 ? 68.436 -39.030 -2.566 1.00 61.12 246 PHE A CA 1
ATOM 1930 C C . PHE A 1 246 ? 67.659 -38.503 -3.761 1.00 61.12 246 PHE A C 1
ATOM 1932 O O . PHE A 1 246 ? 66.603 -39.035 -4.107 1.00 61.12 246 PHE A O 1
ATOM 1939 N N . ASP A 1 247 ? 68.182 -37.438 -4.365 1.00 62.47 247 ASP A N 1
ATOM 1940 C CA . ASP A 1 247 ? 67.655 -36.900 -5.609 1.00 62.47 247 ASP A CA 1
ATOM 1941 C C . ASP A 1 247 ? 67.602 -38.010 -6.662 1.00 62.47 247 ASP A C 1
ATOM 1943 O O . ASP A 1 247 ? 68.495 -38.857 -6.768 1.00 62.47 247 ASP A O 1
ATOM 1947 N N . LYS A 1 248 ? 66.516 -38.035 -7.435 1.00 68.81 248 LYS A N 1
ATOM 1948 C CA . LYS A 1 248 ? 66.341 -39.012 -8.507 1.00 68.81 248 LYS A CA 1
ATOM 1949 C C . LYS A 1 248 ? 67.452 -38.775 -9.535 1.00 68.81 248 LYS A C 1
ATOM 1951 O O . LYS A 1 248 ? 67.539 -37.678 -10.079 1.00 68.81 248 LYS A O 1
ATOM 1956 N N . TYR A 1 249 ? 68.294 -39.786 -9.769 1.00 59.84 249 TYR A N 1
ATOM 1957 C CA . TYR A 1 249 ? 69.403 -39.719 -10.728 1.00 59.84 249 TYR A CA 1
ATOM 1958 C C . TYR A 1 249 ? 68.900 -39.148 -12.069 1.00 59.84 249 TYR A C 1
ATOM 1960 O O . TYR A 1 249 ? 67.872 -39.633 -12.559 1.00 59.84 249 TYR A O 1
ATOM 1968 N N . PRO A 1 250 ? 69.546 -38.118 -12.648 1.00 67.69 250 PRO A N 1
ATOM 1969 C CA . PRO A 1 250 ? 69.065 -37.509 -13.880 1.00 67.69 250 PRO A CA 1
ATOM 1970 C C . PRO A 1 250 ? 69.048 -38.552 -15.001 1.00 67.69 250 PRO A C 1
ATOM 1972 O O . PRO A 1 250 ? 70.030 -39.254 -15.240 1.00 67.69 250 PRO A O 1
ATOM 1975 N N . SER A 1 251 ? 67.909 -38.684 -15.681 1.00 61.31 251 SER A N 1
ATOM 1976 C CA . SER A 1 251 ? 67.812 -39.515 -16.877 1.00 61.31 251 SER A CA 1
ATOM 1977 C C . SER A 1 251 ? 68.643 -38.860 -17.974 1.00 61.31 251 SER A C 1
ATOM 1979 O O . SER A 1 251 ? 68.287 -37.784 -18.450 1.00 61.31 251 SER A O 1
ATOM 1981 N N . HIS A 1 252 ? 69.758 -39.479 -18.355 1.00 61.81 252 HIS A N 1
ATOM 1982 C CA . HIS A 1 252 ? 70.599 -38.998 -19.446 1.00 61.81 252 HIS A CA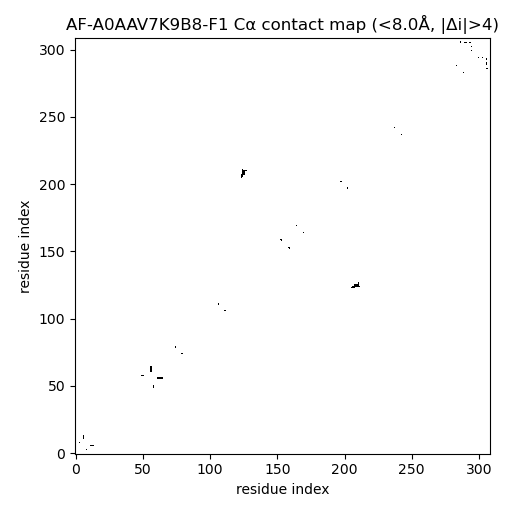 1
ATOM 1983 C C . HIS A 1 252 ? 69.828 -39.005 -20.771 1.00 61.81 252 HIS A C 1
ATOM 1985 O O . HIS A 1 252 ? 69.779 -40.030 -21.444 1.00 61.81 252 HIS A O 1
ATOM 1991 N N . SER A 1 253 ? 69.242 -37.866 -21.139 1.00 58.09 253 SER A N 1
ATOM 1992 C CA . SER A 1 253 ? 68.936 -37.482 -22.522 1.00 58.09 253 SER A CA 1
ATOM 1993 C C . SER A 1 253 ? 68.347 -36.067 -22.535 1.00 58.09 253 SER A C 1
ATOM 1995 O O . SER A 1 253 ? 67.129 -35.892 -22.544 1.00 58.09 253 SER A O 1
ATOM 1997 N N . GLU A 1 254 ? 69.212 -35.056 -22.504 1.00 52.59 254 GLU A N 1
ATOM 1998 C CA . GLU A 1 254 ? 68.836 -33.684 -22.846 1.00 52.59 254 GLU A CA 1
ATOM 1999 C C . GLU A 1 254 ? 69.011 -33.502 -24.355 1.00 52.59 254 GLU A C 1
ATOM 2001 O O . GLU A 1 254 ? 70.131 -33.510 -24.862 1.00 52.59 254 GLU A O 1
ATOM 2006 N N . ASP A 1 255 ? 67.901 -33.350 -25.072 1.00 60.66 255 ASP A N 1
ATOM 2007 C CA . ASP A 1 255 ? 67.911 -32.798 -26.423 1.00 60.66 255 ASP A CA 1
ATOM 2008 C C . ASP A 1 255 ? 67.658 -31.286 -26.292 1.00 60.66 255 ASP A C 1
ATOM 2010 O O . ASP A 1 255 ? 66.600 -30.863 -25.817 1.00 60.66 255 ASP A O 1
ATOM 2014 N N . LEU A 1 256 ? 68.645 -30.460 -26.655 1.00 60.31 256 LEU A N 1
ATOM 2015 C CA . LEU A 1 256 ? 68.722 -29.018 -26.339 1.00 60.31 256 LEU A CA 1
ATOM 2016 C C . LEU A 1 256 ? 67.684 -28.128 -27.064 1.00 60.31 256 LEU A C 1
ATOM 2018 O O . LEU A 1 256 ? 67.779 -26.902 -27.016 1.00 60.31 256 LEU A O 1
ATOM 2022 N N . TYR A 1 257 ? 66.684 -28.712 -27.729 1.00 55.66 257 TYR A N 1
ATOM 2023 C CA . TYR A 1 257 ? 65.722 -27.993 -28.577 1.00 55.66 257 TYR A CA 1
ATOM 2024 C C . TYR A 1 257 ? 64.248 -28.262 -28.258 1.00 55.66 257 TYR A C 1
ATOM 2026 O O . TYR A 1 257 ? 63.384 -28.094 -29.121 1.00 55.66 257 TYR A O 1
ATOM 2034 N N . GLN A 1 258 ? 63.911 -28.623 -27.020 1.00 54.84 258 GLN A N 1
ATOM 2035 C CA . GLN A 1 258 ? 62.508 -28.691 -26.605 1.00 54.84 258 GLN A CA 1
ATOM 2036 C C . GLN A 1 258 ? 62.173 -27.557 -25.633 1.00 54.84 258 GLN A C 1
ATOM 2038 O O . GLN A 1 258 ? 62.618 -27.528 -24.492 1.00 54.84 258 GLN A O 1
ATOM 2043 N N . LEU A 1 259 ? 61.360 -26.601 -26.100 1.00 58.16 259 LEU A N 1
ATOM 2044 C CA . LEU A 1 259 ? 60.713 -25.607 -25.244 1.00 58.16 259 LEU A CA 1
ATOM 2045 C C . LEU A 1 259 ? 59.836 -26.334 -24.219 1.00 58.16 259 LEU A C 1
ATOM 2047 O O . LEU A 1 259 ? 58.758 -26.835 -24.556 1.00 58.16 25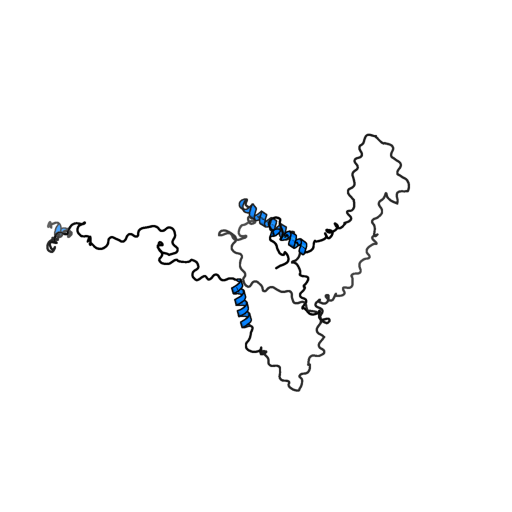9 LEU A O 1
ATOM 2051 N N . GLU A 1 260 ? 60.277 -26.351 -22.963 1.00 57.66 260 GLU A N 1
ATOM 2052 C CA . GLU A 1 260 ? 59.474 -26.832 -21.847 1.00 57.66 260 GLU A CA 1
ATOM 2053 C C . GLU A 1 260 ? 58.158 -26.048 -21.758 1.00 57.66 260 GLU A C 1
ATOM 2055 O O . GLU A 1 260 ? 58.100 -24.885 -21.343 1.00 57.66 260 GLU A O 1
ATOM 2060 N N . LYS A 1 261 ? 57.048 -26.696 -22.120 1.00 59.78 261 LYS A N 1
ATOM 2061 C CA . LYS A 1 261 ? 55.716 -26.193 -21.786 1.00 59.78 261 LYS A CA 1
ATOM 2062 C C . LYS A 1 261 ? 55.466 -26.486 -20.316 1.00 59.78 261 LYS A C 1
ATOM 2064 O O . LYS A 1 261 ? 54.903 -27.521 -19.968 1.00 59.78 261 LYS A O 1
ATOM 2069 N N . THR A 1 262 ? 55.835 -25.546 -19.454 1.00 53.41 262 THR A N 1
ATOM 2070 C CA . THR A 1 262 ? 55.399 -25.559 -18.056 1.00 53.41 262 THR A CA 1
ATOM 2071 C C . THR A 1 262 ? 53.869 -25.463 -18.003 1.00 53.41 262 THR A C 1
ATOM 2073 O O . THR A 1 262 ? 53.272 -24.387 -18.088 1.00 53.41 262 THR A O 1
ATOM 2076 N N . ARG A 1 263 ? 53.186 -26.606 -17.865 1.00 55.62 263 ARG A N 1
ATOM 2077 C CA . ARG A 1 263 ? 51.803 -26.620 -17.379 1.00 55.62 263 ARG A CA 1
ATOM 2078 C C . ARG A 1 263 ? 51.854 -26.164 -15.926 1.00 55.62 263 ARG A C 1
ATOM 2080 O O . ARG A 1 263 ? 52.187 -26.934 -15.036 1.00 55.62 263 ARG A O 1
ATOM 2087 N N . LYS A 1 264 ? 51.562 -24.886 -15.688 1.00 50.81 264 LYS A N 1
ATOM 2088 C CA . LYS A 1 264 ? 51.311 -24.385 -14.336 1.00 50.81 264 LYS A CA 1
ATOM 2089 C C . LYS A 1 264 ? 50.054 -25.075 -13.817 1.00 50.81 264 LYS A C 1
ATOM 2091 O O . LYS A 1 264 ? 48.953 -24.720 -14.236 1.00 50.81 264 LYS A O 1
ATOM 2096 N N . ASP A 1 265 ? 50.226 -26.034 -12.915 1.00 49.12 265 ASP A N 1
ATOM 2097 C CA . ASP A 1 265 ? 49.135 -26.572 -12.110 1.00 49.12 265 ASP A CA 1
ATOM 2098 C C . ASP A 1 265 ? 48.417 -25.415 -11.404 1.00 49.12 265 ASP A C 1
ATOM 2100 O O . ASP A 1 265 ? 48.964 -24.721 -10.543 1.00 49.12 265 ASP A O 1
ATOM 2104 N N . GLN A 1 266 ? 47.167 -25.177 -11.799 1.00 54.56 266 GLN A N 1
ATOM 2105 C CA . GLN A 1 266 ? 46.296 -24.150 -11.229 1.00 54.56 266 GLN A CA 1
ATOM 2106 C C . GLN A 1 266 ? 45.591 -24.635 -9.956 1.00 54.56 266 GLN A C 1
ATOM 2108 O O . GLN A 1 266 ? 44.455 -24.259 -9.686 1.00 54.56 266 GLN A O 1
ATOM 2113 N N . THR A 1 267 ? 46.244 -25.444 -9.126 1.00 54.62 267 THR A N 1
ATOM 2114 C CA . THR A 1 267 ? 45.689 -25.854 -7.829 1.00 54.62 267 THR A CA 1
ATOM 2115 C C . THR A 1 267 ? 46.374 -25.120 -6.683 1.00 54.62 267 THR A C 1
ATOM 2117 O O . THR A 1 267 ? 46.752 -25.709 -5.671 1.00 54.62 267 THR A O 1
ATOM 2120 N N . LYS A 1 268 ? 46.500 -23.791 -6.798 1.00 57.19 268 LYS A N 1
ATOM 2121 C CA . LYS A 1 268 ? 46.617 -22.957 -5.597 1.00 57.19 268 LYS A CA 1
ATOM 2122 C C . LYS A 1 268 ? 45.267 -23.020 -4.896 1.00 57.19 268 LYS A C 1
ATOM 2124 O O . LYS A 1 268 ? 44.299 -22.426 -5.362 1.00 57.19 268 LYS A O 1
ATOM 2129 N N . ARG A 1 269 ? 45.203 -23.773 -3.795 1.00 60.62 269 ARG A N 1
ATOM 2130 C CA . ARG A 1 269 ? 44.070 -23.761 -2.863 1.00 60.62 269 ARG A CA 1
ATOM 2131 C C . ARG A 1 269 ? 43.735 -22.300 -2.570 1.00 60.62 269 ARG A C 1
ATOM 2133 O O . ARG A 1 269 ? 44.550 -21.587 -1.989 1.00 60.62 269 ARG A O 1
ATOM 2140 N N . ILE A 1 270 ? 42.572 -21.851 -3.032 1.00 61.03 270 ILE A N 1
ATOM 2141 C CA . ILE A 1 270 ? 42.075 -20.502 -2.781 1.00 61.03 270 ILE A CA 1
ATOM 2142 C C . ILE A 1 270 ? 41.705 -20.466 -1.300 1.00 61.03 270 ILE A C 1
ATOM 2144 O O . ILE A 1 270 ? 40.584 -20.783 -0.912 1.00 61.03 270 ILE A O 1
ATOM 2148 N N . ILE A 1 271 ? 42.677 -20.148 -0.450 1.00 69.19 271 ILE A N 1
ATOM 2149 C CA . ILE A 1 271 ? 42.393 -19.750 0.923 1.00 69.19 271 ILE A CA 1
ATOM 2150 C C . ILE A 1 271 ? 41.562 -18.472 0.795 1.00 69.19 271 ILE A C 1
ATOM 2152 O O . ILE A 1 271 ? 41.959 -17.528 0.110 1.00 69.19 271 ILE A O 1
ATOM 2156 N N . PHE A 1 272 ? 40.359 -18.475 1.363 1.00 71.62 272 PHE A N 1
ATOM 2157 C CA . PHE A 1 272 ? 39.483 -17.314 1.351 1.00 71.62 272 PHE A CA 1
ATOM 2158 C C . PHE A 1 272 ? 40.133 -16.203 2.178 1.00 71.62 272 PHE A C 1
ATOM 2160 O O . PHE A 1 272 ? 40.221 -16.292 3.399 1.00 71.62 272 PHE A O 1
ATOM 2167 N N . HIS A 1 273 ? 40.592 -15.158 1.497 1.00 70.38 273 HIS A N 1
ATOM 2168 C CA . HIS A 1 273 ? 40.964 -13.903 2.130 1.00 70.38 273 HIS A CA 1
ATOM 2169 C C . HIS A 1 273 ? 39.734 -13.009 1.980 1.00 70.38 273 HIS A C 1
ATOM 2171 O O . HIS A 1 273 ? 39.351 -12.733 0.837 1.00 70.38 273 HIS A O 1
ATOM 2177 N N . PRO A 1 274 ? 39.063 -12.581 3.065 1.00 73.44 274 PRO A N 1
ATOM 2178 C CA . PRO A 1 274 ? 38.008 -11.595 2.920 1.00 73.44 274 PRO A CA 1
ATOM 2179 C C . PRO A 1 274 ? 38.614 -10.378 2.222 1.00 73.44 274 PRO A C 1
ATOM 2181 O O . PRO A 1 274 ? 39.669 -9.887 2.632 1.00 73.44 274 PRO A O 1
ATOM 2184 N N . SER A 1 275 ? 37.972 -9.907 1.149 1.00 73.94 275 SER A N 1
ATOM 2185 C CA . SER A 1 275 ? 38.325 -8.620 0.557 1.00 73.94 275 SER A CA 1
ATOM 2186 C C . SER A 1 275 ? 38.309 -7.612 1.696 1.00 73.94 275 SER A C 1
ATOM 2188 O O . SER A 1 275 ? 37.261 -7.472 2.334 1.00 73.94 275 SER A O 1
ATOM 2190 N N . GLY A 1 276 ? 39.454 -6.988 1.997 1.00 69.50 276 GLY A N 1
ATOM 2191 C CA . GLY A 1 276 ? 39.534 -5.973 3.040 1.00 69.50 276 GLY A CA 1
ATOM 2192 C C . GLY A 1 276 ? 38.386 -5.006 2.807 1.00 69.50 276 GLY A C 1
ATOM 2193 O O . GLY A 1 276 ? 38.345 -4.359 1.759 1.00 69.50 276 GLY A O 1
ATOM 2194 N N . GLY A 1 277 ? 37.400 -5.024 3.714 1.00 70.94 277 GLY A N 1
ATOM 2195 C CA . GLY A 1 277 ? 36.196 -4.215 3.576 1.00 70.94 277 GLY A CA 1
ATOM 2196 C C . GLY A 1 277 ? 36.609 -2.771 3.310 1.00 70.94 277 GLY A C 1
ATOM 2197 O O . GLY A 1 277 ? 37.715 -2.398 3.715 1.00 70.94 277 GLY A O 1
ATOM 2198 N N . PRO A 1 278 ? 35.793 -1.974 2.597 1.00 69.81 278 PRO A N 1
ATOM 2199 C CA . PRO A 1 278 ? 36.155 -0.609 2.242 1.00 69.81 278 PRO A CA 1
ATOM 2200 C C . PRO A 1 278 ? 36.706 0.080 3.486 1.00 69.81 278 PRO A C 1
ATOM 2202 O O . PRO A 1 278 ? 35.967 0.299 4.447 1.00 69.81 278 PRO A O 1
ATOM 2205 N N . LYS A 1 279 ? 38.029 0.324 3.498 1.00 68.00 279 LYS A N 1
ATOM 2206 C CA . LYS A 1 279 ? 38.688 0.991 4.620 1.00 68.00 279 LYS A CA 1
ATOM 2207 C C . LYS A 1 279 ? 37.882 2.253 4.864 1.00 68.00 279 LYS A C 1
ATOM 2209 O O . LYS A 1 279 ? 37.555 2.941 3.894 1.00 68.00 279 LYS A O 1
ATOM 2214 N N . THR A 1 280 ? 37.511 2.504 6.116 1.00 70.31 280 THR A N 1
ATOM 2215 C CA . THR A 1 280 ? 36.739 3.685 6.499 1.00 70.31 280 THR A CA 1
ATOM 2216 C C . THR A 1 280 ? 37.451 4.902 5.928 1.00 70.31 280 THR A C 1
ATOM 2218 O O . THR A 1 280 ? 38.510 5.296 6.415 1.00 70.31 280 THR A O 1
ATOM 2221 N N . LYS A 1 281 ? 36.926 5.446 4.826 1.00 68.38 281 LYS A N 1
ATOM 2222 C CA . LYS A 1 281 ? 37.431 6.701 4.288 1.00 68.38 281 LYS A CA 1
ATOM 2223 C C . LYS A 1 281 ? 37.097 7.748 5.345 1.00 68.38 281 LYS A C 1
ATOM 2225 O O . LYS A 1 281 ? 35.966 7.720 5.837 1.00 68.38 281 LYS A O 1
ATOM 2230 N N . PRO A 1 282 ? 38.030 8.632 5.720 1.00 73.00 282 PRO A N 1
ATOM 2231 C CA . PRO A 1 282 ? 37.691 9.731 6.607 1.00 73.00 282 PRO A CA 1
ATOM 2232 C C . PRO A 1 282 ? 36.525 10.502 5.977 1.00 73.00 282 PRO A C 1
ATOM 2234 O O . PRO A 1 282 ? 36.649 11.062 4.888 1.00 73.00 282 PRO A O 1
ATOM 2237 N N . SER A 1 283 ? 35.356 10.444 6.612 1.00 75.88 283 SER A N 1
ATOM 2238 C CA . SER A 1 283 ? 34.189 11.198 6.175 1.00 75.88 283 SER A CA 1
ATOM 2239 C C . SER A 1 283 ? 34.344 12.625 6.679 1.00 75.88 283 SER A C 1
ATOM 2241 O O . SER A 1 283 ? 34.479 12.834 7.884 1.00 75.88 283 SER A O 1
ATOM 2243 N N . GLY A 1 284 ? 34.323 13.601 5.769 1.00 77.62 284 GLY A N 1
ATOM 2244 C CA . GLY A 1 284 ? 34.303 15.015 6.145 1.00 77.62 284 GLY A CA 1
ATOM 2245 C C . GLY A 1 284 ? 33.102 15.338 7.038 1.00 77.62 284 GLY A C 1
ATOM 2246 O O . GLY A 1 284 ? 32.067 14.666 6.962 1.00 77.62 284 GLY A O 1
ATOM 2247 N N . SER A 1 285 ? 33.238 16.365 7.880 1.00 86.12 285 SER A N 1
ATOM 2248 C CA . SER A 1 285 ? 32.175 16.815 8.785 1.00 86.12 285 SER A CA 1
ATOM 2249 C C . SER A 1 285 ? 30.880 17.119 8.023 1.00 86.12 285 SER A C 1
ATOM 2251 O O . SER A 1 285 ? 30.917 17.543 6.865 1.00 86.12 285 SER A O 1
ATOM 2253 N N . LEU A 1 286 ? 29.723 16.960 8.673 1.00 80.50 286 LEU A N 1
ATOM 2254 C CA . LEU A 1 286 ? 28.420 17.312 8.082 1.00 80.50 286 LEU A CA 1
ATOM 2255 C C . LEU A 1 286 ? 28.391 18.754 7.554 1.00 80.50 286 LEU A C 1
ATOM 2257 O O . LEU A 1 286 ? 27.800 19.023 6.514 1.00 80.50 286 LEU A O 1
ATOM 2261 N N . VAL A 1 287 ? 29.113 19.655 8.223 1.00 82.94 287 VAL A N 1
ATOM 2262 C CA . VAL A 1 287 ? 29.304 21.047 7.801 1.00 82.94 287 VAL A CA 1
ATOM 2263 C C . VAL A 1 287 ? 29.961 21.122 6.429 1.00 82.94 287 VAL A C 1
ATOM 2265 O O . VAL A 1 287 ? 29.427 21.764 5.530 1.00 82.94 287 VAL A O 1
ATOM 2268 N N . SER A 1 288 ? 31.082 20.418 6.242 1.00 84.12 288 SER A N 1
ATOM 2269 C CA . SER A 1 288 ? 31.795 20.395 4.961 1.00 84.12 288 SER A CA 1
ATOM 2270 C C . SER A 1 288 ? 30.928 19.827 3.836 1.00 84.12 288 SER A C 1
ATOM 2272 O O . SER A 1 288 ? 30.923 20.358 2.729 1.00 84.12 288 SER A O 1
ATOM 2274 N N . GLN A 1 289 ? 30.124 18.801 4.129 1.00 84.31 289 GLN A N 1
ATOM 2275 C CA . GLN A 1 289 ? 29.214 18.214 3.148 1.00 84.31 289 GLN A CA 1
ATOM 2276 C C . GLN A 1 289 ? 28.082 19.168 2.770 1.00 84.31 289 GLN A C 1
ATOM 2278 O O . GLN A 1 289 ? 27.719 19.236 1.597 1.00 84.31 289 GLN A O 1
ATOM 2283 N N . ASN A 1 290 ? 27.532 19.906 3.735 1.00 85.12 290 ASN A N 1
ATOM 2284 C CA . ASN A 1 290 ? 26.488 20.887 3.464 1.00 85.12 290 ASN A CA 1
ATOM 2285 C C . ASN A 1 290 ? 27.038 22.057 2.649 1.00 85.12 290 ASN A C 1
ATOM 2287 O O . ASN A 1 290 ? 26.418 22.415 1.656 1.00 85.12 290 ASN A O 1
ATOM 2291 N N . VAL A 1 291 ? 28.233 22.560 2.976 1.00 85.94 291 VAL A N 1
ATOM 2292 C CA . VAL A 1 291 ? 28.896 23.629 2.209 1.00 85.94 291 VAL A CA 1
ATOM 2293 C C . VAL A 1 291 ? 29.135 23.197 0.765 1.00 85.94 291 VAL A 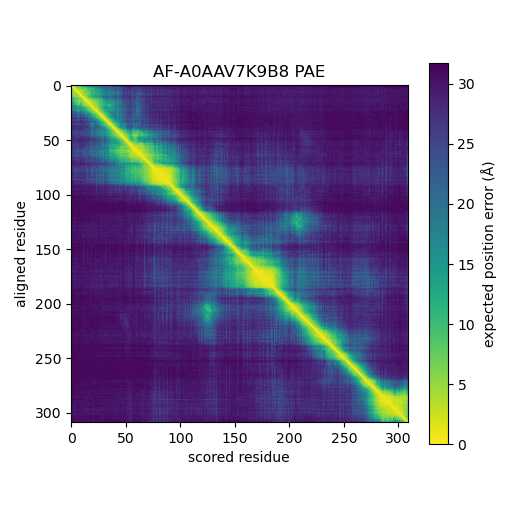C 1
ATOM 2295 O O . VAL A 1 291 ? 28.758 23.921 -0.149 1.00 85.94 291 VAL A O 1
ATOM 2298 N N . MET A 1 292 ? 29.663 21.991 0.540 1.00 84.75 292 MET A N 1
ATOM 2299 C CA . MET A 1 292 ? 29.897 21.473 -0.816 1.00 84.75 292 MET A CA 1
ATOM 2300 C C . MET A 1 292 ? 28.606 21.248 -1.618 1.00 84.75 292 MET A C 1
ATOM 2302 O O . MET A 1 292 ? 28.643 21.246 -2.845 1.00 84.75 292 MET A O 1
ATOM 2306 N N . LYS A 1 293 ? 27.468 21.031 -0.948 1.00 84.19 293 LYS A N 1
ATOM 2307 C CA . LYS A 1 293 ? 26.162 20.860 -1.604 1.00 84.19 293 LYS A CA 1
ATOM 2308 C C . LYS A 1 293 ? 25.465 22.188 -1.876 1.00 84.19 293 LYS A C 1
ATOM 2310 O O . LYS A 1 293 ? 24.797 22.319 -2.897 1.00 84.19 293 LYS A O 1
ATOM 2315 N N . SER A 1 294 ? 25.567 23.140 -0.954 1.00 83.00 294 SER A N 1
ATOM 2316 C CA . SER A 1 294 ? 24.823 24.398 -1.012 1.00 83.00 294 SER A CA 1
ATOM 2317 C C . SER A 1 294 ? 25.590 25.514 -1.713 1.00 83.00 294 SER A C 1
ATOM 2319 O O . SER A 1 294 ? 24.958 26.440 -2.214 1.00 83.00 294 SER A O 1
ATOM 2321 N N . VAL A 1 295 ? 26.925 25.452 -1.750 1.00 87.75 295 VAL A N 1
ATOM 2322 C CA . VAL A 1 295 ? 27.787 26.488 -2.328 1.00 87.75 295 VAL A CA 1
ATOM 2323 C C . VAL A 1 295 ? 28.371 26.025 -3.665 1.00 87.75 295 VAL A C 1
ATOM 2325 O O . VAL A 1 295 ? 28.981 24.965 -3.768 1.00 87.75 295 VAL A O 1
ATOM 2328 N N . ASN A 1 296 ? 28.204 26.843 -4.698 1.00 88.06 296 ASN A N 1
ATOM 2329 C CA . ASN A 1 296 ? 28.752 26.682 -6.035 1.00 88.06 296 ASN A CA 1
ATOM 2330 C C . ASN A 1 296 ? 29.300 28.025 -6.556 1.00 88.06 296 ASN A C 1
ATOM 2332 O O . ASN A 1 296 ? 29.110 29.082 -5.951 1.00 88.06 296 ASN A O 1
ATOM 2336 N N . VAL A 1 297 ? 29.970 27.991 -7.710 1.00 88.75 297 VAL A N 1
ATOM 2337 C CA . VAL A 1 297 ? 30.625 29.166 -8.320 1.00 88.75 297 VAL A CA 1
ATOM 2338 C C . VAL A 1 297 ? 29.643 30.310 -8.616 1.00 88.75 297 VAL A C 1
ATOM 2340 O O . VAL A 1 297 ? 30.041 31.470 -8.655 1.00 88.75 297 VAL A O 1
ATOM 2343 N N . ASN A 1 298 ? 28.351 30.014 -8.749 1.00 87.88 298 ASN A N 1
ATOM 2344 C CA . ASN A 1 298 ? 27.334 31.010 -9.069 1.00 87.88 298 ASN A CA 1
ATOM 2345 C C . ASN A 1 298 ? 26.678 31.626 -7.821 1.00 87.88 298 ASN A C 1
ATOM 2347 O O . ASN A 1 298 ? 26.068 32.685 -7.932 1.00 87.88 298 ASN A O 1
ATOM 2351 N N . ASN A 1 299 ? 26.787 30.996 -6.645 1.00 88.06 299 ASN A N 1
ATOM 2352 C CA . ASN A 1 299 ? 26.062 31.413 -5.438 1.00 88.06 299 ASN A CA 1
ATOM 2353 C C . ASN A 1 299 ? 26.957 31.690 -4.211 1.00 88.06 299 ASN A C 1
ATOM 2355 O O . ASN A 1 299 ? 26.458 32.153 -3.185 1.00 88.06 299 ASN A O 1
ATOM 2359 N N . PHE A 1 300 ? 28.274 31.469 -4.293 1.00 85.19 300 PHE A N 1
ATOM 2360 C CA . PHE A 1 300 ? 29.179 31.624 -3.143 1.00 85.19 300 PHE A CA 1
ATOM 2361 C C . PHE A 1 300 ? 29.228 33.038 -2.548 1.00 85.19 300 PHE A C 1
ATOM 2363 O O . PHE A 1 300 ? 29.603 33.197 -1.392 1.00 85.19 300 PHE A O 1
ATOM 2370 N N . ARG A 1 301 ? 28.842 34.064 -3.316 1.00 85.19 301 ARG A N 1
ATOM 2371 C CA . ARG A 1 301 ? 28.776 35.458 -2.844 1.00 85.19 301 ARG A CA 1
ATOM 2372 C C . ARG A 1 301 ? 27.448 35.820 -2.181 1.00 85.19 301 ARG A C 1
ATOM 2374 O O . ARG A 1 301 ? 27.373 36.844 -1.514 1.00 85.19 301 ARG A O 1
ATOM 2381 N N . THR A 1 302 ? 26.404 35.020 -2.386 1.00 85.56 302 THR A N 1
ATOM 2382 C CA . THR A 1 302 ? 25.040 35.316 -1.919 1.00 85.56 302 THR A CA 1
ATOM 2383 C C . THR A 1 302 ? 24.623 34.466 -0.721 1.00 85.56 302 THR A C 1
ATOM 2385 O O . THR A 1 302 ? 23.695 34.833 -0.006 1.00 85.56 302 THR A O 1
ATOM 2388 N N . VAL A 1 303 ? 25.280 33.326 -0.488 1.00 81.44 303 VAL A N 1
ATOM 2389 C CA . VAL A 1 303 ? 24.975 32.435 0.641 1.00 81.44 303 VAL A CA 1
ATOM 2390 C C . VAL A 1 303 ? 25.569 33.010 1.934 1.00 81.44 303 VAL A C 1
ATOM 2392 O O . VAL A 1 303 ? 26.783 33.026 2.103 1.00 81.44 303 VAL A O 1
ATOM 2395 N N . GLN A 1 304 ? 24.712 33.469 2.854 1.00 74.19 304 GLN A N 1
ATOM 2396 C CA . GLN A 1 304 ? 25.125 34.056 4.141 1.00 74.19 304 GLN A CA 1
ATOM 2397 C C . GLN A 1 304 ? 25.347 33.015 5.255 1.00 74.19 304 GLN A C 1
ATOM 2399 O O . GLN A 1 304 ? 26.185 33.220 6.127 1.00 74.19 304 GLN A O 1
ATOM 2404 N N . SER A 1 305 ? 24.620 31.891 5.239 1.00 73.94 305 SER A N 1
ATOM 2405 C CA . SER A 1 305 ? 24.792 30.793 6.199 1.00 73.94 305 SER A CA 1
ATOM 2406 C C . SER A 1 305 ? 24.335 29.467 5.598 1.00 73.94 305 SER A C 1
ATOM 2408 O O . SER A 1 305 ? 23.301 29.390 4.943 1.00 73.94 305 SER A O 1
ATOM 2410 N N . VAL A 1 306 ? 25.115 28.412 5.832 1.00 68.56 306 VAL A N 1
ATOM 2411 C CA . VAL A 1 306 ? 24.842 27.038 5.365 1.00 68.56 306 VAL A CA 1
ATOM 2412 C C . VAL A 1 306 ? 24.160 26.191 6.458 1.00 68.56 306 VAL A C 1
ATOM 2414 O O . VAL A 1 306 ? 23.769 25.049 6.231 1.00 68.56 306 VAL A O 1
ATOM 2417 N N . MET A 1 307 ? 24.001 26.755 7.658 1.00 63.28 307 MET A N 1
ATOM 2418 C CA . MET A 1 307 ? 23.510 26.062 8.858 1.00 63.28 307 MET A CA 1
ATOM 2419 C C . MET A 1 307 ? 22.085 26.452 9.268 1.00 63.28 307 MET A C 1
ATOM 2421 O O . MET A 1 307 ? 21.575 25.912 10.243 1.00 63.28 307 MET A O 1
ATOM 2425 N N . SER A 1 308 ? 21.442 27.389 8.569 1.00 57.56 308 SER A N 1
ATOM 2426 C CA . SER A 1 308 ? 20.100 27.859 8.922 1.00 57.56 308 SER A CA 1
ATOM 2427 C C . SER A 1 308 ? 19.024 27.070 8.171 1.00 57.56 308 SER A C 1
ATOM 2429 O O . SER A 1 308 ? 18.755 27.352 7.001 1.00 57.56 308 SER A O 1
ATOM 2431 N N . HIS A 1 309 ? 18.416 26.103 8.856 1.00 50.44 309 HIS A N 1
ATOM 2432 C CA . HIS A 1 309 ? 17.080 25.589 8.555 1.00 50.44 309 HIS A CA 1
ATOM 2433 C C . HIS A 1 309 ? 16.145 25.925 9.711 1.00 50.44 309 HIS A C 1
ATOM 2435 O O . HIS A 1 309 ? 16.605 25.814 10.870 1.00 50.44 309 HIS A O 1
#

pLDDT: mean 70.17, std 11.08, range [44.31, 94.5]

Organism: NCBI:txid111878

Mean predicted aligned error: 25.48 Å

Secondary structure (DSSP, 8-state):
-----HHHHHS--PPPPPTTSS------PPPTTS-----SS----PPP---S--SSSBTBSSSS---TTTT-----HHHHHHHHHHHHHHHHS-SS----SSPPPP--SS--S--S-S-PPPPSB-PPPPP--PPPPSS--PPP--SSTT--TT-SSS---PPPPPGGGHHHHHHHHHHHHHHHH---SS---S--S--SSPPPTT-B-SPPPP----PPPP---------SSPPPPTTSTTS-SSPPPP-S---TT---------------PPP-------PPPHHHHHHHHH--TTTTTT---SS--

Radius of gyration: 53.22 Å; Cα contacts (8 Å, |Δi|>4): 41; chains: 1; bounding box: 158×96×130 Å